Protein AF-A0AAV8PDX5-F1 (afdb_monomer)

Organism: Ensete ventricosum (NCBI:txid4639)

Radius of gyration: 18.14 Å; Cα contacts (8 Å, |Δi|>4): 311; chains: 1; bounding box: 42×40×48 Å

Mean predicted aligned error: 6.79 Å

Nearest PDB structures (foldseek):
  3vlb-assembly2_C  TM=7.879E-01  e=2.519E-06  Daucus carota
  3vla-assembly1_A  TM=7.714E-01  e=3.780E-06  Daucus carota
  3zkg-assembly1_A  TM=6.922E-01  e=9.867E-04  Homo sapiens
  4bel-assembly1_A  TM=6.922E-01  e=6.306E-03  Homo sapiens
  3kyr-assembly2_B  TM=6.297E-01  e=7.081E-03  Homo sapiens

Sequence (180 aa):
MARGPVSLVSQLGEERFSYCFASDDTTTPLLFGSSASPSPQAASTPFVNTPSPLYYLSLQGISVGATLLPTPNTTFALQPNGTGGSVIDSGSTFTLLTDPAYAMLKQAFVSQMNLPVATVSGYGPCFSLPLDPGGVAVPSLAFHFDSADMDFPAENYFLVDPSVHCTWYIFIALGLAIFD

Solvent-accessible surface area (backbone atoms only — not comparable to full-atom values): 10824 Å² total; per-residue (Å²): 122,53,58,52,82,84,19,64,47,46,69,71,73,33,92,26,38,20,43,50,63,56,98,59,93,61,90,58,66,78,34,51,37,83,75,8,56,63,58,94,84,57,78,60,64,72,68,56,92,62,96,59,44,64,56,30,39,52,48,67,49,46,27,49,53,95,41,68,57,98,64,64,80,64,72,34,39,64,41,96,88,73,47,74,37,36,69,71,59,91,88,45,78,54,65,83,63,59,71,71,60,44,50,49,52,51,50,49,48,60,71,65,53,80,50,56,72,72,49,75,56,97,66,33,60,16,35,45,67,61,99,71,56,92,76,70,67,76,69,47,42,34,42,32,37,85,66,30,74,46,75,53,62,63,75,41,30,41,47,90,47,91,88,43,92,45,35,31,34,67,48,39,44,73,64,61,65,50,64,70

Secondary structure (DSSP, 8-state):
--SSTTSHHHHTT-S-EEE---SSS-----EEGGGGPPPTT----PBP--SSSS-EE-EEEEEETTEE----TTTTPBPTTS-B-EE--TT-SS----HHHHHHHHHHHHHHS-S-EEEEETTEEEEPPPS-GGG-PPPPEEEEESS-EEEE-HHHHB---SSSSSB--B-------EE-

InterPro domains:
  IPR021109 Aspartic peptidase domain superfamily [G3DSA:2.40.70.10] (26-170)
  IPR021109 Aspartic peptidase domain superfamily [SSF50630] (1-163)
  IPR032799 Xylanase inhibitor, C-terminal [PF14541] (55-166)
  IPR033121 Peptidase family A1 domain [PS51767] (1-180)
  IPR051708 Plant Aspartic Proteinase A1 [PTHR47967] (1-167)

Foldseek 3Di:
DFDDCPDPCNVVVFPWWWWFDDPDPDDTDIGTHPRLADDPPDFDFDFDDDPDSFGFFAFQFKDWANDTQPDPSCQQDQDPVRDHTATDDPPDQFGDGDPVRVVSVQVSQVVPQPFDFPDADPQHTWGQADPDNVPRDGTWMWTDTPGDIDTDDCVQQFDDDPPDNIDTGRTHGPSDTDRD

Structure (mmCIF, N/CA/C/O backbone):
data_AF-A0AAV8PDX5-F1
#
_entry.id   AF-A0AAV8PDX5-F1
#
loop_
_atom_site.group_PDB
_atom_site.id
_atom_site.type_symbol
_atom_site.label_atom_id
_atom_site.label_alt_id
_atom_site.label_comp_id
_atom_site.label_asym_id
_atom_site.label_entity_id
_atom_site.label_seq_id
_atom_site.pdbx_PDB_ins_code
_atom_site.Cartn_x
_atom_site.Cartn_y
_atom_site.Cartn_z
_atom_site.occupancy
_atom_site.B_iso_or_equiv
_atom_site.auth_seq_id
_atom_site.auth_comp_id
_atom_site.auth_asym_id
_atom_site.auth_atom_id
_atom_site.pdbx_PDB_model_num
ATOM 1 N N . MET A 1 1 ? -2.259 4.088 16.601 1.00 84.50 1 MET A N 1
ATOM 2 C CA . MET A 1 1 ? -3.650 3.949 16.124 1.00 84.50 1 MET A CA 1
ATOM 3 C C . MET A 1 1 ? -4.125 2.500 16.020 1.00 84.50 1 MET A C 1
ATOM 5 O O . MET A 1 1 ? -5.264 2.321 15.647 1.00 84.50 1 MET A O 1
ATOM 9 N N . ALA A 1 2 ? -3.323 1.482 16.373 1.00 85.69 2 ALA A N 1
ATOM 10 C CA . ALA A 1 2 ? -3.747 0.072 16.376 1.00 85.69 2 ALA A CA 1
ATOM 11 C C . ALA A 1 2 ? -5.006 -0.193 17.229 1.00 85.69 2 ALA A C 1
ATOM 13 O O . ALA A 1 2 ? -5.355 0.610 18.092 1.00 85.69 2 ALA A O 1
ATOM 14 N N . ARG A 1 3 ? -5.655 -1.342 17.039 1.00 88.81 3 ARG A N 1
ATOM 15 C CA . ARG A 1 3 ? -6.829 -1.761 17.815 1.00 88.81 3 ARG A CA 1
ATOM 16 C C . ARG A 1 3 ? -6.423 -2.201 19.221 1.00 88.81 3 ARG A C 1
ATOM 18 O O . ARG A 1 3 ? -5.413 -2.874 19.406 1.00 88.81 3 ARG A O 1
ATOM 25 N N . GLY A 1 4 ? -7.224 -1.845 20.221 1.00 91.00 4 GLY A N 1
ATOM 26 C CA . GLY A 1 4 ? -7.018 -2.281 21.602 1.00 91.00 4 GLY A CA 1
ATOM 27 C C . GLY A 1 4 ? -7.475 -1.250 22.634 1.00 91.00 4 GLY A C 1
ATOM 28 O O . GLY A 1 4 ? -7.650 -0.081 22.295 1.00 91.00 4 GLY A O 1
ATOM 29 N N . PRO A 1 5 ? -7.641 -1.654 23.905 1.00 92.50 5 PRO A N 1
ATOM 30 C CA . PRO A 1 5 ? -8.232 -0.806 24.946 1.00 92.50 5 PRO A CA 1
ATOM 31 C C . PRO A 1 5 ? -7.390 0.432 25.283 1.00 92.50 5 PRO A C 1
ATOM 33 O O . PRO A 1 5 ? -7.922 1.434 25.741 1.00 92.50 5 PRO A O 1
ATOM 36 N N . VAL A 1 6 ? -6.079 0.377 25.036 1.00 93.38 6 VAL A N 1
ATOM 37 C CA . VAL A 1 6 ? -5.144 1.489 25.270 1.00 93.38 6 VAL A CA 1
ATOM 38 C C . VAL A 1 6 ? -4.830 2.282 23.999 1.00 93.38 6 VAL A C 1
ATOM 40 O O . VAL A 1 6 ? -3.953 3.142 24.015 1.00 93.38 6 VAL A O 1
ATOM 43 N N . SER A 1 7 ? -5.501 2.013 22.876 1.00 92.75 7 SER A N 1
ATOM 44 C CA . SER A 1 7 ? -5.314 2.824 21.674 1.00 92.75 7 SER A CA 1
ATOM 45 C C . SER A 1 7 ? -5.917 4.217 21.852 1.00 92.75 7 SER A C 1
ATOM 47 O O . SER A 1 7 ? -6.861 4.397 22.617 1.00 92.75 7 SER A O 1
ATOM 49 N N . LEU A 1 8 ? -5.387 5.210 21.133 1.00 93.12 8 LEU A N 1
ATOM 50 C CA . LEU A 1 8 ? -5.923 6.573 21.177 1.00 93.12 8 LEU A CA 1
ATOM 51 C C . LEU A 1 8 ? -7.397 6.623 20.744 1.00 93.12 8 LEU A C 1
ATOM 53 O O . LEU A 1 8 ? -8.186 7.304 21.382 1.00 93.12 8 LEU A O 1
ATOM 57 N N . VAL A 1 9 ? -7.768 5.853 19.716 1.00 92.62 9 VAL A N 1
ATOM 58 C CA . VAL A 1 9 ? -9.152 5.734 19.223 1.00 92.62 9 VAL A CA 1
ATOM 59 C C . VAL A 1 9 ? -10.081 5.266 20.352 1.00 92.62 9 VAL A C 1
ATOM 61 O O . VAL A 1 9 ? -11.043 5.954 20.680 1.00 92.62 9 VAL A O 1
ATOM 64 N N . SER A 1 10 ? -9.713 4.182 21.048 1.00 93.62 10 SER A N 1
ATOM 65 C CA . SER A 1 10 ? -10.484 3.651 22.182 1.00 93.62 10 SER A CA 1
ATOM 66 C C . SER A 1 10 ? -10.518 4.597 23.383 1.00 93.62 10 SER A C 1
ATOM 68 O O . SER A 1 10 ? -11.548 4.726 24.036 1.00 93.62 10 SER A O 1
ATOM 70 N N . GLN A 1 11 ? -9.401 5.265 23.692 1.00 95.50 11 GLN A N 1
ATOM 71 C CA . GLN A 1 11 ? -9.318 6.209 24.813 1.00 95.50 11 GLN A CA 1
ATOM 72 C C . GLN A 1 11 ? -10.194 7.449 24.603 1.00 95.50 11 GLN A C 1
ATOM 74 O O . GLN A 1 11 ? -10.681 8.019 25.575 1.00 95.50 11 GLN A O 1
ATOM 79 N N . LEU A 1 12 ? -10.403 7.852 23.348 1.00 95.19 12 LEU A N 1
ATOM 80 C CA . LEU A 1 12 ? -11.318 8.932 22.985 1.00 95.19 12 LEU A CA 1
ATOM 81 C C . LEU A 1 12 ? -12.788 8.483 22.953 1.00 95.19 12 LEU A C 1
ATOM 83 O O . LEU A 1 12 ? -13.668 9.328 22.836 1.00 95.19 12 LEU A O 1
ATOM 87 N N . GLY A 1 13 ? -13.062 7.181 23.090 1.00 95.19 13 GLY A N 1
ATOM 88 C CA . GLY A 1 13 ? -14.411 6.626 22.962 1.00 95.19 13 GLY A CA 1
ATOM 89 C C . GLY A 1 13 ? -14.941 6.662 21.529 1.00 95.19 13 GLY A C 1
ATOM 90 O O . GLY A 1 13 ? -16.150 6.610 21.330 1.00 95.19 13 GLY A O 1
ATOM 91 N N . GLU A 1 14 ? -14.044 6.770 20.550 1.00 94.44 14 GLU A N 1
ATOM 92 C CA . GLU A 1 14 ? -14.384 6.816 19.134 1.00 94.44 14 GLU A CA 1
ATOM 93 C C . GLU A 1 14 ? -14.200 5.437 18.507 1.00 94.44 14 GLU A C 1
ATOM 95 O O . GLU A 1 14 ? -13.383 4.631 18.952 1.00 94.44 14 GLU A O 1
ATOM 100 N N . GLU A 1 15 ? -14.947 5.168 17.443 1.00 89.31 15 GLU A N 1
ATOM 101 C CA . GLU A 1 15 ? -14.866 3.894 16.713 1.00 89.31 15 GLU A CA 1
ATOM 102 C C . GLU A 1 15 ? -14.096 4.027 15.399 1.00 89.31 15 GLU A C 1
ATOM 104 O O . GLU A 1 15 ? -13.774 3.026 14.766 1.00 89.31 15 GLU A O 1
ATOM 109 N N . ARG A 1 16 ? -13.774 5.264 15.013 1.00 90.75 16 ARG A N 1
ATOM 110 C CA . ARG A 1 16 ? -13.201 5.586 13.714 1.00 90.75 16 ARG A CA 1
ATOM 111 C C . ARG A 1 16 ? -12.206 6.727 13.732 1.00 90.75 16 ARG A C 1
ATOM 113 O O . ARG A 1 16 ? -12.255 7.616 14.587 1.00 90.75 16 ARG A O 1
ATOM 120 N N . PHE A 1 17 ? -11.330 6.708 12.737 1.00 92.94 17 PHE A N 1
ATOM 121 C CA . PHE A 1 17 ? -10.359 7.752 12.471 1.00 92.94 17 PHE A CA 1
ATOM 122 C C . PHE A 1 17 ? -9.999 7.789 10.986 1.00 92.94 17 PHE A C 1
ATOM 124 O O . PHE A 1 17 ? -10.120 6.791 10.281 1.00 92.94 17 PHE A O 1
ATOM 131 N N . SER A 1 18 ? -9.507 8.935 10.524 1.00 91.62 18 SER A N 1
ATOM 132 C CA . SER A 1 18 ? -8.989 9.085 9.166 1.00 91.62 18 SER A CA 1
ATOM 133 C C . SER A 1 18 ? -7.754 9.970 9.157 1.00 91.62 18 SER A C 1
ATOM 135 O O . SER A 1 18 ? -7.663 10.938 9.915 1.00 91.62 18 SER A O 1
ATOM 137 N N . TYR A 1 19 ? -6.818 9.673 8.267 1.00 89.31 19 TYR A N 1
ATOM 138 C CA . TYR A 1 19 ? -5.604 10.457 8.057 1.00 89.31 19 TYR A CA 1
ATOM 139 C C . TYR A 1 19 ? -5.337 10.603 6.562 1.00 89.31 19 TYR A C 1
ATOM 141 O O . TYR A 1 19 ? -5.860 9.837 5.762 1.00 89.31 19 TYR A O 1
ATOM 149 N N . CYS A 1 20 ? -4.540 11.598 6.186 1.00 86.88 20 CYS A N 1
ATOM 150 C CA . CYS A 1 20 ? -4.065 11.796 4.820 1.00 86.88 20 CYS A CA 1
ATOM 151 C C . CYS A 1 20 ? -2.615 12.256 4.917 1.00 86.88 20 CYS A C 1
ATOM 153 O O . CYS A 1 20 ? -2.376 13.346 5.422 1.00 86.88 20 CYS A O 1
ATOM 155 N N . PHE A 1 21 ? -1.642 11.437 4.529 1.00 83.50 21 PHE A N 1
ATOM 156 C CA . PHE A 1 21 ? -0.241 11.855 4.596 1.00 83.50 21 PHE A CA 1
ATOM 157 C C . PHE A 1 21 ? 0.112 12.764 3.421 1.00 83.50 21 PHE A C 1
ATOM 159 O O . PHE A 1 21 ? -0.249 12.474 2.282 1.00 83.50 21 PHE A O 1
ATOM 166 N N . ALA A 1 22 ? 0.829 13.849 3.709 1.00 84.50 22 ALA A N 1
ATOM 167 C CA . ALA A 1 22 ? 1.471 14.657 2.685 1.00 84.50 22 ALA A CA 1
ATOM 168 C C . ALA A 1 22 ? 2.845 14.067 2.338 1.00 84.50 22 ALA A C 1
ATOM 170 O O . ALA A 1 22 ? 3.502 13.452 3.178 1.00 84.50 22 ALA A O 1
ATOM 171 N N . SER A 1 23 ? 3.271 14.254 1.091 1.00 77.12 23 SER A N 1
ATOM 172 C CA . SER A 1 23 ? 4.605 13.870 0.612 1.00 77.12 23 SER A CA 1
ATOM 173 C C . SER A 1 23 ? 5.689 14.904 0.948 1.00 77.12 23 SER A C 1
ATOM 175 O O . SER A 1 23 ? 6.855 14.694 0.627 1.00 77.12 23 SER A O 1
ATOM 177 N N . ASP A 1 24 ? 5.303 16.033 1.538 1.00 82.00 24 ASP A N 1
ATOM 178 C CA . ASP A 1 24 ? 6.158 17.144 1.945 1.00 82.00 24 ASP A CA 1
ATOM 179 C C . ASP A 1 24 ? 5.911 17.501 3.424 1.00 82.00 24 ASP A C 1
ATOM 181 O O . ASP A 1 24 ? 5.186 16.806 4.137 1.00 82.00 24 ASP A O 1
ATOM 185 N N . ASP A 1 25 ? 6.500 18.602 3.895 1.00 86.50 25 ASP A N 1
ATOM 186 C CA . ASP A 1 25 ? 6.356 19.070 5.281 1.00 86.50 25 ASP A CA 1
ATOM 187 C C . ASP A 1 25 ? 4.971 19.689 5.581 1.00 86.50 25 ASP A C 1
ATOM 189 O O . ASP A 1 25 ? 4.788 20.372 6.595 1.00 86.50 25 ASP A O 1
ATOM 193 N N . THR A 1 26 ? 3.974 19.489 4.710 1.00 91.25 26 THR A N 1
ATOM 194 C CA . THR A 1 26 ? 2.616 19.984 4.933 1.00 91.25 26 THR A CA 1
ATOM 195 C C . THR A 1 26 ? 1.951 19.227 6.077 1.00 91.25 26 THR A C 1
ATOM 197 O O . THR A 1 26 ? 1.751 18.013 6.040 1.00 91.25 26 THR A O 1
ATOM 200 N N . THR A 1 27 ? 1.512 19.974 7.088 1.00 92.44 27 THR A N 1
ATOM 201 C CA . THR A 1 27 ? 0.710 19.424 8.182 1.00 92.44 27 THR A CA 1
ATOM 202 C C . THR A 1 27 ? -0.684 19.042 7.694 1.00 92.44 27 THR A C 1
ATOM 204 O O . THR A 1 27 ? -1.458 19.896 7.257 1.00 92.44 27 THR A O 1
ATOM 207 N N . THR A 1 28 ? -1.046 17.774 7.866 1.00 90.88 28 THR A N 1
ATOM 208 C CA . THR A 1 28 ? -2.386 17.251 7.590 1.00 90.88 28 THR A CA 1
ATOM 209 C C . THR A 1 28 ? -3.077 16.788 8.877 1.00 90.88 28 THR A C 1
ATOM 211 O O . THR A 1 28 ? -2.415 16.394 9.843 1.00 90.88 28 THR A O 1
ATOM 214 N N . PRO A 1 29 ? -4.417 16.865 8.954 1.00 91.31 29 PRO A N 1
ATOM 215 C CA . PRO A 1 29 ? -5.133 16.506 10.168 1.00 91.31 29 PRO A CA 1
ATOM 216 C C . PRO A 1 29 ? -5.274 14.987 10.330 1.00 91.31 29 PRO A C 1
ATOM 218 O O . PRO A 1 29 ? -5.513 14.254 9.370 1.00 91.31 29 PRO A O 1
ATOM 221 N N . LEU A 1 30 ? -5.227 14.542 11.586 1.00 92.25 30 LEU A N 1
ATOM 222 C CA . LEU A 1 30 ? -5.766 13.256 12.020 1.00 92.25 30 LEU A CA 1
ATOM 223 C C . LEU A 1 30 ? -7.170 13.500 12.583 1.00 92.25 30 LEU A C 1
ATOM 225 O O . LEU A 1 30 ? -7.327 14.231 13.562 1.00 92.25 30 LEU A O 1
ATOM 229 N N . LEU A 1 31 ? -8.184 12.920 11.949 1.00 94.19 31 LEU A N 1
ATOM 230 C CA . LEU A 1 31 ? -9.589 13.103 12.309 1.00 94.19 31 LEU A CA 1
ATOM 231 C C . LEU A 1 31 ? -10.109 11.869 13.042 1.00 94.19 31 LEU A C 1
ATOM 233 O O . LEU A 1 31 ? -9.630 10.761 12.815 1.00 94.19 31 LEU A O 1
ATOM 237 N N . PHE A 1 32 ? -11.109 12.068 13.897 1.00 94.25 32 PHE A N 1
ATOM 238 C CA . PHE A 1 32 ? -11.738 11.024 14.704 1.00 94.25 32 PHE A CA 1
ATOM 239 C C . PHE A 1 32 ? -13.261 11.154 14.658 1.00 94.25 32 PHE A C 1
ATOM 241 O O . PHE A 1 32 ? -13.790 12.238 14.379 1.00 94.25 32 PHE A O 1
ATOM 248 N N . GLY A 1 33 ? -13.957 10.057 14.949 1.00 92.75 33 GLY A N 1
ATOM 249 C CA . GLY A 1 33 ? -15.410 10.051 15.094 1.00 92.75 33 GLY A CA 1
ATOM 250 C C . GLY A 1 33 ? -16.134 10.490 13.827 1.00 92.75 33 GLY A C 1
ATOM 251 O O . GLY A 1 33 ? -15.708 10.204 12.710 1.00 92.75 33 GLY A O 1
ATOM 252 N N . SER A 1 34 ? -17.224 11.242 13.969 1.00 92.00 34 SER A N 1
ATOM 253 C CA . SER A 1 34 ? -18.014 11.720 12.823 1.00 92.00 34 SER A CA 1
ATOM 254 C C . SER A 1 34 ? -17.205 12.530 11.802 1.00 92.00 34 SER A C 1
ATOM 256 O O . SER A 1 34 ? -17.544 12.528 10.619 1.00 92.00 34 SER A O 1
ATOM 258 N N . SER A 1 35 ? -16.133 13.200 12.236 1.00 92.31 35 SER A N 1
ATOM 259 C CA . SER A 1 35 ? -15.256 13.989 11.362 1.00 92.31 35 SER A CA 1
ATOM 260 C C . SER A 1 35 ? -14.375 13.125 10.458 1.00 92.31 35 SER A C 1
ATOM 262 O O . SER A 1 35 ? -13.879 13.628 9.458 1.00 92.31 35 SER A O 1
ATOM 264 N N . ALA A 1 36 ? -14.192 11.845 10.787 1.00 92.56 36 ALA A N 1
ATOM 265 C CA . ALA A 1 36 ? -13.434 10.885 9.985 1.00 92.56 36 ALA A CA 1
ATOM 266 C C . ALA A 1 36 ? -14.265 10.214 8.875 1.00 92.56 36 ALA A C 1
ATOM 268 O O . ALA A 1 36 ? -13.795 9.286 8.224 1.00 92.56 36 ALA A O 1
ATOM 269 N N . SER A 1 37 ? -15.504 10.666 8.654 1.00 88.56 37 SER A N 1
ATOM 270 C CA . SER A 1 37 ? -16.409 10.016 7.706 1.00 88.56 37 SER A CA 1
ATOM 271 C C . SER A 1 37 ? -15.843 10.017 6.276 1.00 88.56 37 SER A C 1
ATOM 273 O O . SER A 1 37 ? -15.399 11.068 5.802 1.00 88.56 37 SER A O 1
ATOM 275 N N . PRO A 1 38 ? -15.901 8.876 5.561 1.00 86.31 38 PRO A N 1
ATOM 276 C CA . PRO A 1 38 ? -15.440 8.791 4.184 1.00 86.31 38 PRO A CA 1
ATOM 277 C C . PRO A 1 38 ? -16.183 9.748 3.263 1.00 86.31 38 PRO A C 1
ATOM 279 O O . PRO A 1 38 ? -17.386 9.988 3.397 1.00 86.31 38 PRO A O 1
ATOM 282 N N . SER A 1 39 ? -15.457 10.227 2.257 1.00 86.81 39 SER A N 1
ATOM 283 C CA . SER A 1 39 ? -16.071 10.855 1.094 1.00 86.81 39 SER A CA 1
ATOM 284 C C . SER A 1 39 ? -17.014 9.861 0.390 1.00 86.81 39 SER A C 1
ATOM 2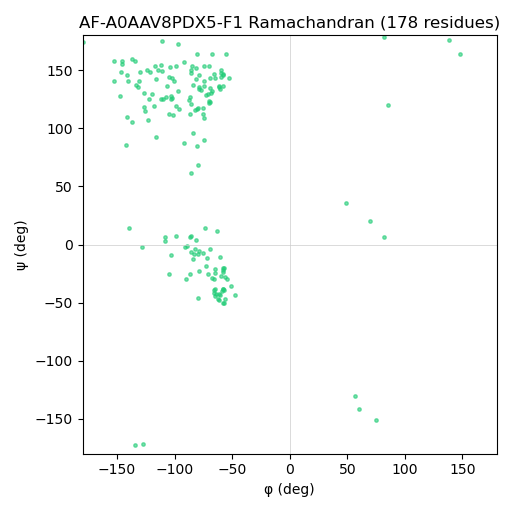86 O O . SER A 1 39 ? -16.669 8.683 0.295 1.00 86.81 39 SER A O 1
ATOM 288 N N . PRO A 1 40 ? -18.158 10.288 -0.179 1.00 87.12 40 PRO A N 1
ATOM 289 C CA . PRO A 1 40 ? -19.035 9.408 -0.959 1.00 87.12 40 PRO A CA 1
ATOM 290 C C . PRO A 1 40 ? -18.354 8.731 -2.160 1.00 87.12 40 PRO A C 1
ATOM 292 O O . PRO A 1 40 ? -18.863 7.740 -2.672 1.00 87.12 40 PRO A O 1
ATOM 295 N N . GLN A 1 41 ? -17.234 9.282 -2.633 1.00 87.44 41 GLN A N 1
ATOM 296 C CA . GLN A 1 41 ? -16.424 8.721 -3.718 1.00 87.44 41 GLN A CA 1
ATOM 297 C C . GLN A 1 41 ? -15.315 7.779 -3.223 1.00 87.44 41 GLN A C 1
ATOM 299 O O . GLN A 1 41 ? -14.568 7.247 -4.041 1.00 87.44 41 GLN A O 1
ATOM 304 N N . ALA A 1 42 ? -15.163 7.594 -1.910 1.00 87.94 42 ALA A N 1
ATOM 305 C CA . ALA A 1 42 ? -14.154 6.701 -1.364 1.00 87.94 42 ALA A CA 1
ATOM 306 C C . ALA A 1 42 ? -14.501 5.241 -1.683 1.00 87.94 42 ALA A C 1
ATOM 308 O O . ALA A 1 42 ? -15.635 4.797 -1.496 1.00 87.94 42 ALA A O 1
ATOM 309 N N . ALA A 1 43 ? -13.502 4.481 -2.128 1.00 91.06 43 ALA A N 1
ATOM 310 C CA . ALA A 1 43 ? -13.593 3.030 -2.167 1.00 91.06 43 ALA A CA 1
ATOM 311 C C . ALA A 1 43 ? -13.459 2.464 -0.744 1.00 91.06 43 ALA A C 1
ATOM 313 O O . ALA A 1 43 ? -12.860 3.083 0.138 1.00 91.06 43 ALA A O 1
ATOM 314 N N . SER A 1 44 ? -14.030 1.288 -0.496 1.00 91.62 44 SER A N 1
ATOM 315 C CA . SER A 1 44 ? -13.974 0.646 0.819 1.00 91.62 44 SER A CA 1
ATOM 316 C C . SER A 1 44 ? -13.778 -0.855 0.681 1.00 91.62 44 SER A C 1
ATOM 318 O O . SER A 1 44 ? -14.366 -1.501 -0.185 1.00 91.62 44 SER A O 1
ATOM 320 N N . THR A 1 45 ? -12.960 -1.404 1.572 1.00 94.06 45 THR A N 1
ATOM 321 C CA . THR A 1 45 ? -12.735 -2.842 1.720 1.00 94.06 45 THR A CA 1
ATOM 322 C C . THR A 1 45 ? -12.868 -3.208 3.195 1.00 94.06 45 THR A C 1
ATOM 324 O O . THR A 1 45 ? -12.420 -2.441 4.051 1.00 94.06 45 THR A O 1
ATOM 327 N N . PRO A 1 46 ? -13.474 -4.356 3.533 1.00 94.06 46 PRO A N 1
ATOM 328 C CA . PRO A 1 46 ? -13.565 -4.785 4.917 1.00 94.06 46 PRO A CA 1
ATOM 329 C C . PRO A 1 46 ? -12.180 -5.105 5.488 1.00 94.06 46 PRO A C 1
ATOM 331 O O . PRO A 1 46 ? -11.302 -5.641 4.802 1.00 94.06 46 PRO A O 1
ATOM 334 N N . PHE A 1 47 ? -12.009 -4.834 6.780 1.00 92.75 47 PHE A N 1
ATOM 335 C CA . PHE A 1 47 ? -10.894 -5.389 7.537 1.00 92.75 47 PHE A CA 1
ATOM 336 C C . PHE A 1 47 ? -11.080 -6.896 7.724 1.00 92.75 47 PHE A C 1
ATOM 338 O O . PHE A 1 47 ? -12.188 -7.379 7.969 1.00 92.75 47 PHE A O 1
ATOM 345 N N . VAL A 1 48 ? -9.980 -7.642 7.678 1.00 93.06 48 VAL A N 1
ATOM 346 C CA . VAL A 1 48 ? -9.986 -9.070 8.005 1.00 93.06 48 VAL A CA 1
ATOM 347 C C . VAL A 1 48 ? -10.278 -9.236 9.496 1.00 93.06 48 VAL A C 1
ATOM 349 O O . VAL A 1 48 ? -9.658 -8.589 10.340 1.00 93.06 48 VAL A O 1
ATOM 352 N N . ASN A 1 49 ? -11.213 -10.125 9.833 1.00 91.38 49 ASN A N 1
ATOM 353 C CA . ASN A 1 49 ? -11.538 -10.424 11.223 1.00 91.38 49 ASN A CA 1
ATOM 354 C C . ASN A 1 49 ? -10.435 -11.287 11.859 1.00 91.38 49 ASN A C 1
ATOM 356 O O . ASN A 1 49 ? -10.290 -12.465 11.535 1.00 91.38 49 ASN A O 1
ATOM 360 N N . THR A 1 50 ? -9.654 -10.698 12.761 1.00 90.75 50 THR A N 1
ATOM 361 C CA . THR A 1 50 ? -8.527 -11.344 13.443 1.00 90.75 50 THR A CA 1
ATOM 362 C C . THR A 1 50 ? -8.390 -10.800 14.868 1.00 90.75 50 THR A C 1
ATOM 364 O O . THR A 1 50 ? -8.688 -9.626 15.093 1.00 90.75 50 THR A O 1
ATOM 367 N N . PRO A 1 51 ? -7.918 -11.601 15.847 1.00 90.44 51 PRO A N 1
ATOM 368 C CA . PRO A 1 51 ? -7.615 -11.106 17.192 1.00 90.44 51 PRO A CA 1
ATOM 369 C C . PRO A 1 51 ? -6.390 -10.173 17.240 1.00 90.44 51 PRO A C 1
ATOM 371 O O . PRO A 1 51 ? -6.052 -9.662 18.307 1.00 90.44 51 PRO A O 1
ATOM 374 N N . SER A 1 52 ? -5.689 -9.971 16.118 1.00 90.38 52 SER A N 1
ATOM 375 C CA . SER A 1 52 ? -4.546 -9.060 16.044 1.00 90.38 52 SER A CA 1
ATOM 376 C C . SER A 1 52 ? -4.961 -7.597 16.268 1.00 90.38 52 SER A C 1
ATOM 378 O O . SER A 1 52 ? -6.002 -7.173 15.766 1.00 90.38 52 SER A O 1
ATOM 380 N N . PRO A 1 53 ? -4.130 -6.782 16.946 1.00 90.06 53 PRO A N 1
ATOM 381 C CA . PRO A 1 53 ? -4.360 -5.343 17.042 1.00 90.06 53 PRO A CA 1
ATOM 382 C C . PRO A 1 53 ? -4.096 -4.594 15.720 1.00 90.06 53 PRO A C 1
ATOM 384 O O . PRO A 1 53 ? -4.420 -3.412 15.612 1.00 90.06 53 PRO A O 1
ATOM 387 N N . LEU A 1 54 ? -3.476 -5.238 14.727 1.00 89.94 54 LEU A N 1
ATOM 388 C CA . LEU A 1 54 ? -3.154 -4.623 13.438 1.00 89.94 54 LEU A CA 1
ATOM 389 C C . LEU A 1 54 ? -4.365 -4.613 12.498 1.00 89.94 54 LEU A C 1
ATOM 391 O O . LEU A 1 54 ? -5.221 -5.497 12.545 1.00 89.94 54 LEU A O 1
ATOM 395 N N . TYR A 1 55 ? -4.406 -3.629 11.603 1.00 91.31 55 TYR A N 1
ATOM 396 C CA . TYR A 1 55 ? -5.434 -3.527 10.572 1.00 91.31 55 TYR A CA 1
ATOM 397 C C . TYR A 1 55 ? -5.053 -4.390 9.372 1.00 91.31 55 TYR A C 1
ATOM 399 O O . TYR A 1 55 ? -4.271 -3.969 8.519 1.00 91.31 55 TYR A O 1
ATOM 407 N N . TYR A 1 56 ? -5.591 -5.608 9.330 1.00 93.25 56 TYR A N 1
ATOM 408 C CA . TYR A 1 56 ? -5.413 -6.515 8.202 1.00 93.25 56 TYR A CA 1
ATOM 409 C C . TYR A 1 56 ? -6.422 -6.227 7.093 1.00 93.25 56 TYR A C 1
ATOM 411 O O . TYR A 1 56 ? -7.613 -6.062 7.360 1.00 93.25 56 TYR A O 1
ATOM 419 N N . LEU A 1 57 ? -5.948 -6.247 5.851 1.00 93.81 57 LEU A N 1
ATOM 420 C CA . LEU A 1 57 ? -6.751 -6.165 4.638 1.00 93.81 57 LEU A CA 1
ATOM 421 C C . LEU A 1 57 ? -6.602 -7.441 3.809 1.00 93.81 57 LEU A C 1
ATOM 423 O O . LEU A 1 57 ? -5.584 -8.133 3.868 1.00 93.81 57 LEU A O 1
ATOM 427 N N . SER A 1 58 ? -7.631 -7.737 3.019 1.00 94.12 58 SER A N 1
ATOM 428 C CA . SER A 1 58 ? -7.644 -8.879 2.109 1.00 94.12 58 SER A CA 1
ATOM 429 C C . SER A 1 58 ? -7.130 -8.449 0.735 1.00 94.12 58 SER A C 1
ATOM 431 O O . SER A 1 58 ? -7.910 -8.010 -0.108 1.00 94.12 58 SER A O 1
ATOM 433 N N . LEU A 1 59 ? -5.808 -8.505 0.539 1.00 94.75 59 LEU A N 1
ATOM 434 C CA . LEU A 1 59 ? -5.170 -8.245 -0.755 1.00 94.75 59 LEU A CA 1
ATOM 435 C C . LEU A 1 59 ? -5.292 -9.496 -1.636 1.00 94.75 59 LEU A C 1
ATOM 437 O O . LEU A 1 59 ? -4.765 -10.553 -1.303 1.00 94.75 59 LEU A O 1
ATOM 441 N N . GLN A 1 60 ? -5.990 -9.370 -2.757 1.00 95.12 60 GLN A N 1
ATOM 442 C CA . GLN A 1 60 ? -6.253 -10.444 -3.716 1.00 95.12 60 GLN A CA 1
ATOM 443 C C . GLN A 1 60 ? -5.178 -10.531 -4.798 1.00 95.12 60 GLN A C 1
ATOM 445 O O . GLN A 1 60 ? -4.902 -11.610 -5.321 1.00 95.12 60 GLN A O 1
ATOM 450 N N . GLY A 1 61 ? -4.549 -9.406 -5.135 1.00 95.62 61 GLY A N 1
ATOM 451 C CA . GLY A 1 61 ? -3.526 -9.368 -6.167 1.00 95.62 61 GLY A CA 1
ATOM 452 C C . GLY A 1 61 ? -2.941 -7.984 -6.384 1.00 95.62 61 GLY A C 1
ATOM 453 O O . GLY A 1 61 ? -3.386 -6.994 -5.808 1.00 95.62 61 GLY A O 1
ATOM 454 N N . ILE A 1 62 ? -1.926 -7.933 -7.239 1.00 96.12 62 ILE A N 1
ATOM 455 C CA . ILE A 1 62 ? -1.238 -6.705 -7.636 1.00 96.12 62 ILE A CA 1
ATOM 456 C C 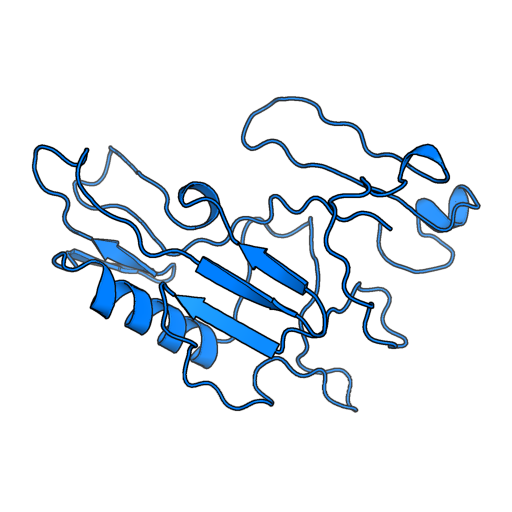. ILE A 1 62 ? -1.145 -6.709 -9.159 1.00 96.12 62 ILE A C 1
ATOM 458 O O . ILE A 1 62 ? -0.789 -7.740 -9.734 1.00 96.12 62 ILE A O 1
ATOM 462 N N . SER A 1 63 ? -1.433 -5.580 -9.800 1.00 97.44 63 SER A N 1
ATOM 463 C CA . SER A 1 63 ? -1.268 -5.403 -11.245 1.00 97.44 63 SER A CA 1
ATOM 464 C C . SER A 1 63 ? -0.233 -4.336 -11.570 1.00 97.44 63 SER A C 1
ATOM 466 O O . SER A 1 63 ? -0.154 -3.308 -10.900 1.00 97.44 63 SER A O 1
ATOM 468 N N . VAL A 1 64 ? 0.535 -4.585 -12.631 1.00 96.00 64 VAL A N 1
ATOM 469 C CA . VAL A 1 64 ? 1.424 -3.609 -13.274 1.00 96.00 64 VAL A CA 1
ATOM 470 C C . VAL A 1 64 ? 0.940 -3.407 -14.707 1.00 96.00 64 VAL A C 1
ATOM 472 O O . VAL A 1 64 ? 0.885 -4.368 -15.485 1.00 96.00 64 VAL A O 1
ATOM 475 N N . GLY A 1 65 ? 0.556 -2.182 -15.058 1.00 95.25 65 GLY A N 1
ATOM 476 C CA . GLY A 1 65 ? -0.188 -1.909 -16.283 1.00 95.25 65 GLY A CA 1
ATOM 477 C C . GLY A 1 65 ? -1.477 -2.736 -16.322 1.00 95.25 65 GLY A C 1
ATOM 478 O O . GLY A 1 65 ? -2.214 -2.814 -15.344 1.00 95.25 65 GLY A O 1
ATOM 479 N N . ALA A 1 66 ? -1.717 -3.419 -17.441 1.00 94.31 66 ALA A N 1
ATOM 480 C CA . ALA A 1 66 ? -2.839 -4.352 -17.593 1.00 94.31 66 ALA A CA 1
ATOM 481 C C . ALA A 1 66 ? -2.529 -5.790 -17.115 1.00 94.31 66 ALA A C 1
ATOM 483 O O . ALA A 1 66 ? -3.319 -6.701 -17.357 1.00 94.31 66 ALA A O 1
ATOM 484 N N . THR A 1 67 ? -1.363 -6.027 -16.501 1.00 96.62 67 THR A N 1
ATOM 485 C CA . THR A 1 67 ? -0.886 -7.376 -16.160 1.00 96.62 67 THR A CA 1
ATOM 486 C C . THR A 1 67 ? -1.025 -7.643 -14.667 1.00 96.62 67 THR A C 1
ATOM 488 O O . THR A 1 67 ? -0.272 -7.082 -13.870 1.00 96.62 67 THR A O 1
ATOM 491 N N . LEU A 1 68 ? -1.921 -8.562 -14.303 1.00 97.38 68 LEU A N 1
ATOM 492 C CA . LEU A 1 68 ? -1.984 -9.134 -12.957 1.00 97.38 68 LEU A CA 1
ATOM 493 C C . LEU A 1 68 ? -0.749 -10.011 -12.713 1.00 97.38 68 LEU A C 1
ATOM 495 O O . LEU A 1 68 ? -0.417 -10.866 -13.540 1.00 97.38 68 LEU A O 1
ATOM 499 N N . LEU A 1 69 ? -0.066 -9.817 -11.583 1.00 96.62 69 LEU A N 1
ATOM 500 C CA . LEU A 1 69 ? 1.107 -10.619 -11.244 1.00 96.62 69 LEU A CA 1
ATOM 501 C C . LEU A 1 69 ? 0.731 -12.107 -11.106 1.00 96.62 69 LEU A C 1
ATOM 503 O O . LEU A 1 69 ? -0.262 -12.430 -10.451 1.00 96.62 69 LEU A O 1
ATOM 507 N N . PRO A 1 70 ? 1.534 -13.036 -11.661 1.00 95.50 70 PRO A N 1
ATOM 508 C CA . PRO A 1 70 ? 1.257 -14.468 -11.600 1.00 95.50 70 PRO A CA 1
ATOM 509 C C . PRO A 1 70 ? 1.661 -15.051 -10.237 1.00 95.50 70 PRO A C 1
ATOM 511 O O . PRO A 1 70 ? 2.614 -15.822 -10.120 1.00 95.50 70 PRO A O 1
ATOM 514 N N . THR A 1 71 ? 0.947 -14.665 -9.184 1.00 92.94 71 THR A N 1
ATOM 515 C CA . THR A 1 71 ? 1.148 -15.165 -7.820 1.00 92.94 71 THR A CA 1
ATOM 516 C C . THR A 1 71 ? 0.049 -16.152 -7.427 1.00 92.94 71 THR A C 1
ATOM 518 O O . THR A 1 71 ? -1.105 -15.948 -7.802 1.00 92.94 71 THR A O 1
ATOM 521 N N . PRO A 1 72 ? 0.353 -17.203 -6.644 1.00 92.69 72 PRO A N 1
ATOM 522 C CA . PRO A 1 72 ? -0.679 -18.030 -6.028 1.00 92.69 72 PRO A CA 1
ATOM 523 C C . PRO A 1 72 ? -1.690 -17.194 -5.231 1.00 92.69 72 PRO A C 1
ATOM 525 O O . PRO A 1 72 ? -1.304 -16.277 -4.511 1.00 92.69 72 PRO A O 1
ATOM 528 N N . ASN A 1 73 ? -2.971 -17.571 -5.256 1.00 85.75 73 ASN A N 1
ATOM 529 C CA . ASN A 1 73 ? -4.024 -16.869 -4.499 1.00 85.75 73 ASN A CA 1
ATOM 530 C C . ASN A 1 73 ? -3.750 -16.820 -2.982 1.00 85.75 73 ASN A C 1
ATOM 532 O O . ASN A 1 73 ? -4.304 -16.000 -2.262 1.00 85.75 73 ASN A O 1
ATOM 536 N N . THR A 1 74 ? -2.891 -17.706 -2.473 1.00 89.94 74 THR A N 1
ATOM 537 C CA . THR A 1 74 ? -2.505 -17.760 -1.060 1.00 89.94 74 THR A CA 1
ATOM 538 C C . THR A 1 74 ? -1.348 -16.829 -0.700 1.00 89.94 74 THR A C 1
ATOM 540 O O . THR A 1 74 ? -1.020 -16.733 0.479 1.00 89.94 74 THR A O 1
ATOM 543 N N . THR A 1 75 ? -0.704 -16.169 -1.670 1.00 91.12 75 THR A N 1
ATOM 544 C CA . THR A 1 75 ? 0.512 -15.364 -1.452 1.00 91.12 75 THR A CA 1
ATOM 545 C C . THR A 1 75 ? 0.308 -14.243 -0.436 1.00 91.12 75 THR A C 1
ATOM 547 O O . THR A 1 75 ? 1.194 -14.004 0.379 1.00 91.12 75 THR A O 1
ATOM 550 N N . PHE A 1 76 ? -0.859 -13.598 -0.445 1.00 92.00 76 PHE A N 1
ATOM 551 C CA . PHE A 1 76 ? -1.180 -12.479 0.449 1.00 92.00 76 PHE A CA 1
ATOM 552 C C . PHE A 1 76 ? -2.200 -12.845 1.535 1.00 92.00 76 PHE A C 1
ATOM 554 O O . PHE A 1 76 ? -2.600 -11.993 2.327 1.00 92.00 76 PHE A O 1
ATOM 561 N N . ALA A 1 77 ? -2.628 -14.109 1.587 1.00 92.06 77 ALA A N 1
ATOM 562 C CA . ALA A 1 77 ? -3.672 -14.558 2.495 1.00 92.06 77 ALA A CA 1
ATOM 563 C C . ALA A 1 77 ? -3.160 -14.651 3.939 1.00 92.06 77 ALA A C 1
ATOM 565 O O . ALA A 1 77 ? -2.082 -15.198 4.200 1.00 92.06 77 ALA A O 1
ATOM 566 N N . LEU A 1 78 ? -3.968 -14.165 4.885 1.00 91.00 78 LEU A N 1
ATOM 567 C CA . LEU A 1 78 ? -3.744 -14.401 6.308 1.00 91.00 78 LEU A CA 1
ATOM 568 C C . LEU A 1 78 ? -4.034 -15.870 6.625 1.00 91.00 78 LEU A C 1
ATOM 570 O O . LEU A 1 78 ? -5.127 -16.374 6.371 1.00 91.00 78 LEU A O 1
ATOM 574 N N . GLN A 1 79 ? -3.048 -16.557 7.187 1.00 90.25 79 GLN A N 1
ATOM 575 C CA . GLN A 1 79 ? -3.149 -17.967 7.531 1.00 90.25 79 GLN A CA 1
ATOM 576 C C . GLN A 1 79 ? -3.796 -18.158 8.914 1.00 90.25 79 GLN A C 1
ATOM 578 O O . GLN A 1 79 ? -3.650 -17.299 9.788 1.00 90.25 79 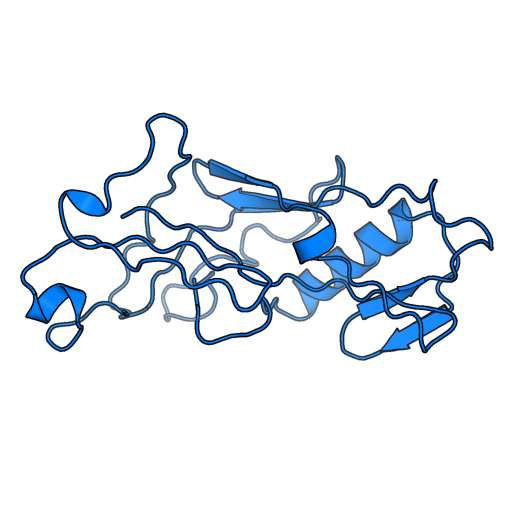GLN A O 1
ATOM 583 N N . PRO A 1 80 ? -4.444 -19.311 9.182 1.00 88.81 80 PRO A N 1
ATOM 584 C CA . PRO A 1 80 ? -5.088 -19.581 10.475 1.00 88.81 80 PRO A CA 1
ATOM 585 C C . PRO A 1 80 ? -4.150 -19.515 11.690 1.00 88.81 80 PRO A C 1
ATOM 587 O O . PRO A 1 80 ? -4.597 -19.280 12.807 1.00 88.81 80 PRO A O 1
ATOM 590 N N . ASN A 1 81 ? -2.846 -19.716 11.483 1.00 87.69 81 ASN A N 1
ATOM 591 C CA . ASN A 1 81 ? -1.814 -19.596 12.517 1.00 87.69 81 ASN A CA 1
ATOM 592 C C . ASN A 1 81 ? -1.365 -18.139 12.778 1.00 87.69 81 ASN A C 1
ATOM 594 O O . ASN A 1 81 ? -0.419 -17.929 13.533 1.00 87.69 81 ASN A O 1
ATOM 598 N N . GLY A 1 82 ? -1.993 -17.152 12.130 1.00 84.25 82 GLY A N 1
ATOM 599 C CA . GLY A 1 82 ? -1.668 -15.730 12.254 1.00 84.25 82 GLY A CA 1
ATOM 600 C C . GLY A 1 82 ? -0.485 -15.253 11.404 1.00 84.25 82 GLY A C 1
ATOM 601 O O . GLY A 1 82 ? -0.068 -14.111 11.561 1.00 84.25 82 GLY A O 1
ATOM 602 N N . THR A 1 83 ? 0.071 -16.097 10.527 1.00 86.75 83 THR A N 1
ATOM 603 C CA . THR A 1 83 ? 1.157 -15.711 9.604 1.00 86.75 83 THR A CA 1
ATOM 604 C C . THR A 1 83 ? 0.630 -15.224 8.254 1.00 86.75 83 THR A C 1
ATOM 606 O O . THR A 1 83 ? -0.467 -15.590 7.836 1.00 86.75 83 THR A O 1
ATOM 609 N N . GLY A 1 84 ? 1.428 -14.428 7.542 1.00 88.38 84 GLY A N 1
ATOM 610 C CA . GLY A 1 84 ? 1.033 -13.861 6.251 1.00 88.38 84 GLY A CA 1
ATOM 611 C C . GLY A 1 84 ? 0.029 -12.720 6.407 1.00 88.38 84 GLY A C 1
ATOM 612 O O . GLY A 1 84 ? 0.025 -12.026 7.421 1.00 88.38 84 GLY A O 1
ATOM 613 N N . GLY A 1 85 ? -0.827 -12.535 5.403 1.00 89.88 85 GLY A N 1
ATOM 614 C CA . GLY A 1 85 ? -1.755 -11.408 5.346 1.00 89.88 85 GLY A CA 1
ATOM 615 C C . GLY A 1 85 ? -1.117 -10.123 4.817 1.00 89.88 85 GLY A C 1
ATOM 616 O O . GLY A 1 85 ? 0.069 -10.071 4.495 1.00 89.88 85 GLY A O 1
ATOM 617 N N . SER A 1 86 ? -1.931 -9.075 4.728 1.00 92.81 86 SER A N 1
ATOM 618 C CA . SER A 1 86 ? -1.509 -7.721 4.366 1.00 92.81 86 SER A CA 1
ATOM 619 C C . SER A 1 86 ? -1.985 -6.755 5.441 1.00 92.81 86 SER A C 1
ATOM 621 O O . SER A 1 86 ? -3.152 -6.804 5.829 1.00 92.81 86 SER A O 1
ATOM 623 N N . VAL A 1 87 ? -1.089 -5.906 5.945 1.00 90.81 87 VAL A N 1
ATOM 624 C CA . VAL A 1 87 ? -1.380 -4.958 7.028 1.00 90.81 87 VAL A CA 1
ATOM 625 C C . VAL A 1 87 ? -1.130 -3.533 6.577 1.00 90.81 87 VAL A C 1
ATOM 627 O O . VAL A 1 87 ? -0.230 -3.273 5.782 1.00 90.81 87 VAL A O 1
ATOM 630 N N . ILE A 1 88 ? -1.901 -2.606 7.130 1.00 88.50 88 ILE A N 1
ATOM 631 C CA . ILE A 1 88 ? -1.602 -1.183 7.020 1.00 88.50 88 ILE A CA 1
ATOM 632 C C . ILE A 1 88 ? -0.655 -0.804 8.155 1.00 88.50 88 ILE A C 1
ATOM 634 O O . ILE A 1 88 ? -0.968 -1.027 9.328 1.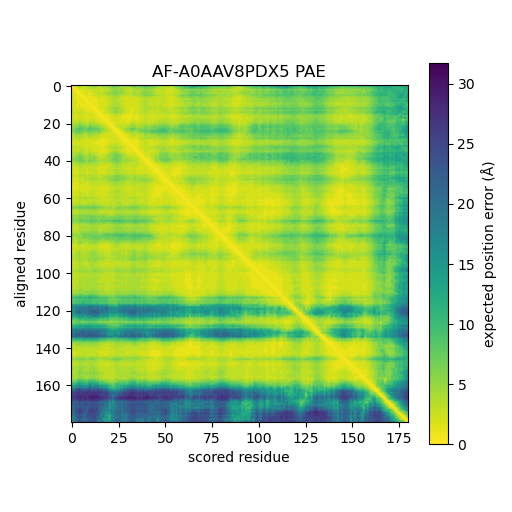00 88.50 88 ILE A O 1
ATOM 638 N N . ASP A 1 89 ? 0.469 -0.183 7.807 1.00 84.94 89 ASP A N 1
ATOM 639 C CA . ASP A 1 89 ? 1.444 0.311 8.770 1.00 84.94 89 ASP A CA 1
ATOM 640 C C . ASP A 1 89 ? 1.942 1.705 8.383 1.00 84.94 89 ASP A C 1
ATOM 642 O O . ASP A 1 89 ? 2.752 1.867 7.475 1.00 84.94 89 ASP A O 1
ATOM 646 N N . SER A 1 90 ? 1.477 2.721 9.109 1.00 82.56 90 SER A N 1
ATOM 647 C CA . SER A 1 90 ? 1.962 4.095 8.955 1.00 82.56 90 SER A CA 1
ATOM 648 C C . SER A 1 90 ? 3.346 4.324 9.578 1.00 82.56 90 SER A C 1
ATOM 650 O O . SER A 1 90 ? 3.885 5.419 9.467 1.00 82.56 90 SER A O 1
ATOM 652 N N . GLY A 1 91 ? 3.892 3.346 10.311 1.00 80.88 91 GLY A N 1
ATOM 653 C CA . GLY A 1 91 ? 5.236 3.398 10.889 1.00 80.88 91 GLY A CA 1
ATOM 654 C C . GLY A 1 91 ? 6.341 2.981 9.917 1.00 80.88 91 GLY A C 1
ATOM 655 O O . GLY A 1 91 ? 7.515 3.224 10.195 1.00 80.88 91 GLY A O 1
ATOM 656 N N . SER A 1 92 ? 5.979 2.385 8.779 1.00 77.00 92 SER A N 1
ATOM 657 C CA . SER A 1 92 ? 6.919 1.968 7.743 1.00 77.00 92 SER A CA 1
ATOM 658 C C . SER A 1 92 ? 7.011 3.007 6.629 1.00 77.00 92 SER A C 1
ATOM 660 O O . SER A 1 92 ? 6.004 3.440 6.076 1.00 77.00 92 SER A O 1
ATOM 662 N N . THR A 1 93 ? 8.237 3.368 6.243 1.00 75.06 93 THR A N 1
ATOM 663 C CA . THR A 1 93 ? 8.483 4.271 5.103 1.00 75.06 93 THR A CA 1
ATOM 664 C C . THR A 1 93 ? 8.097 3.632 3.764 1.00 75.06 93 THR A C 1
ATOM 666 O O . THR A 1 93 ? 7.716 4.331 2.828 1.00 75.06 93 THR A O 1
ATOM 669 N N . PHE A 1 94 ? 8.183 2.301 3.666 1.00 76.56 94 PHE A N 1
ATOM 670 C CA . PHE A 1 94 ? 7.959 1.541 2.436 1.00 76.56 94 PHE A CA 1
ATOM 671 C C . PHE A 1 94 ? 6.980 0.391 2.669 1.00 76.56 94 PHE A C 1
ATOM 673 O O . PHE A 1 94 ? 6.989 -0.231 3.730 1.00 76.56 94 PHE A O 1
ATOM 680 N N . THR A 1 95 ? 6.203 0.043 1.645 1.00 84.62 95 THR A N 1
ATOM 681 C CA . THR A 1 95 ? 5.450 -1.213 1.622 1.00 84.62 95 THR A CA 1
ATOM 682 C C . THR A 1 95 ? 6.426 -2.356 1.438 1.00 84.62 95 THR A C 1
ATOM 684 O O . THR A 1 95 ? 7.249 -2.364 0.520 1.00 84.62 95 THR A O 1
ATOM 687 N N . LEU A 1 96 ? 6.298 -3.347 2.305 1.00 85.00 96 LEU A N 1
ATOM 688 C CA . LEU A 1 96 ? 7.113 -4.544 2.279 1.00 85.00 96 LEU A CA 1
ATOM 689 C C . LEU A 1 96 ? 6.297 -5.680 1.672 1.00 85.00 96 LEU A C 1
ATOM 691 O O . LEU A 1 96 ? 5.198 -5.988 2.128 1.00 85.00 96 LEU A O 1
ATOM 695 N N . LEU A 1 97 ? 6.852 -6.310 0.641 1.00 87.56 97 LEU A N 1
ATOM 696 C CA . LEU A 1 97 ? 6.305 -7.515 0.031 1.00 87.56 97 LEU A CA 1
ATOM 697 C C . LEU A 1 97 ? 7.226 -8.691 0.343 1.00 87.56 97 LEU A C 1
ATOM 699 O O . LEU A 1 97 ? 8.440 -8.529 0.445 1.00 87.56 97 LEU A O 1
ATOM 703 N N . THR A 1 98 ? 6.659 -9.893 0.446 1.00 86.88 98 THR A N 1
ATOM 704 C CA . THR A 1 98 ? 7.466 -11.121 0.519 1.00 86.88 98 THR A CA 1
ATOM 705 C C . THR A 1 98 ? 8.372 -11.236 -0.708 1.00 86.88 98 THR A C 1
ATOM 707 O O . THR A 1 98 ? 7.936 -10.878 -1.807 1.00 86.88 98 THR A O 1
ATOM 710 N N . ASP A 1 99 ? 9.566 -11.814 -0.557 1.00 86.44 99 ASP A N 1
ATOM 711 C CA . ASP A 1 99 ? 10.537 -11.948 -1.653 1.00 86.44 99 ASP A CA 1
ATOM 712 C C . ASP A 1 99 ? 9.941 -12.496 -2.965 1.00 86.44 99 ASP A C 1
ATOM 714 O O . ASP A 1 99 ? 10.222 -11.915 -4.017 1.00 86.44 99 ASP A O 1
ATOM 718 N N . PRO A 1 100 ? 9.080 -13.541 -2.965 1.00 88.75 100 PRO A N 1
ATOM 719 C CA . PRO A 1 100 ? 8.492 -14.048 -4.204 1.00 88.75 100 PRO A CA 1
ATOM 720 C C . PRO A 1 100 ? 7.567 -13.036 -4.890 1.00 88.75 100 PRO A C 1
ATOM 722 O O . PRO A 1 100 ? 7.661 -12.838 -6.100 1.00 88.75 100 PRO A O 1
ATOM 725 N N . ALA A 1 101 ? 6.697 -12.364 -4.128 1.00 89.44 101 ALA A N 1
ATOM 726 C CA . ALA A 1 101 ? 5.790 -11.348 -4.667 1.00 89.44 101 ALA A CA 1
ATOM 727 C C . ALA A 1 101 ? 6.569 -10.138 -5.199 1.00 89.44 101 ALA A C 1
ATOM 729 O O . ALA A 1 101 ? 6.299 -9.645 -6.294 1.00 89.44 101 ALA A O 1
ATOM 730 N N . TYR A 1 102 ? 7.591 -9.708 -4.458 1.00 88.25 102 TYR A N 1
ATOM 731 C CA . TYR A 1 102 ? 8.452 -8.608 -4.864 1.00 88.25 102 TYR A CA 1
ATOM 732 C C . TYR A 1 102 ? 9.265 -8.935 -6.125 1.00 88.25 102 TYR A C 1
ATOM 734 O O . TYR A 1 102 ? 9.424 -8.090 -7.006 1.00 88.25 102 TYR A O 1
ATOM 742 N N . ALA A 1 103 ? 9.753 -10.171 -6.264 1.00 88.38 103 ALA A N 1
ATOM 743 C CA . ALA A 1 103 ? 10.438 -10.617 -7.474 1.00 88.38 103 ALA A CA 1
ATOM 744 C C . ALA A 1 103 ? 9.531 -10.542 -8.714 1.00 88.38 103 ALA A C 1
ATOM 746 O O . ALA A 1 103 ? 9.968 -10.035 -9.749 1.00 88.38 103 ALA A O 1
ATOM 747 N N . MET A 1 104 ? 8.269 -10.971 -8.593 1.00 92.56 104 MET A N 1
ATOM 748 C CA . MET A 1 104 ? 7.282 -10.875 -9.677 1.00 92.56 104 MET A CA 1
ATOM 749 C C . MET A 1 104 ? 6.970 -9.421 -10.034 1.00 92.56 104 MET A C 1
ATOM 751 O O . MET A 1 104 ? 6.939 -9.073 -11.213 1.00 92.56 104 MET A O 1
ATOM 755 N N . LEU A 1 105 ? 6.816 -8.558 -9.025 1.00 91.25 105 LEU A N 1
ATOM 756 C CA . LEU A 1 105 ? 6.598 -7.127 -9.225 1.00 91.25 105 LEU A CA 1
ATOM 757 C C . LEU A 1 105 ? 7.749 -6.496 -10.020 1.00 91.25 105 LEU A C 1
ATOM 759 O O . LEU A 1 105 ? 7.521 -5.851 -11.044 1.00 91.25 105 LEU A O 1
ATOM 763 N N . LYS A 1 106 ? 8.997 -6.746 -9.601 1.00 88.12 106 LYS A N 1
ATOM 764 C CA . LYS A 1 106 ? 10.195 -6.269 -10.310 1.00 88.12 106 LYS A CA 1
ATOM 765 C C . LYS A 1 106 ? 10.224 -6.732 -11.759 1.00 88.12 106 LYS A C 1
ATOM 767 O O . LYS A 1 106 ? 10.494 -5.931 -12.649 1.00 88.12 106 LYS A O 1
ATOM 772 N N . GLN A 1 107 ? 9.955 -8.013 -11.997 1.00 90.12 107 GLN A N 1
ATOM 773 C CA . GLN A 1 107 ? 9.961 -8.575 -13.342 1.00 90.1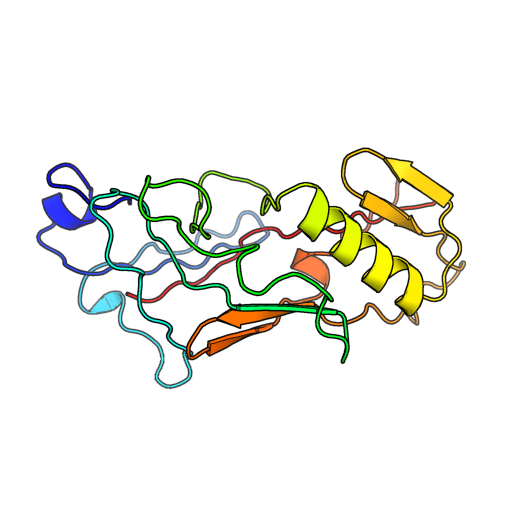2 107 GLN A CA 1
ATOM 774 C C . GLN A 1 107 ? 8.908 -7.911 -14.238 1.00 90.12 107 GLN A C 1
ATOM 776 O O . GLN A 1 107 ? 9.213 -7.581 -15.385 1.00 90.12 107 GLN A O 1
ATOM 781 N N . ALA A 1 108 ? 7.702 -7.676 -13.716 1.00 92.94 108 ALA A N 1
ATOM 782 C CA . ALA A 1 108 ? 6.629 -7.032 -14.464 1.00 92.94 108 ALA A CA 1
ATOM 783 C C . ALA A 1 108 ? 7.015 -5.610 -14.895 1.00 92.94 108 ALA A C 1
ATOM 785 O O . ALA A 1 108 ? 6.924 -5.289 -16.080 1.00 92.94 108 ALA A O 1
ATOM 786 N N . PHE A 1 109 ? 7.552 -4.797 -13.985 1.00 90.69 109 PHE A N 1
ATOM 787 C CA . PHE A 1 109 ? 8.048 -3.462 -14.328 1.00 90.69 109 PHE A CA 1
ATOM 788 C C . PHE A 1 109 ? 9.199 -3.498 -15.334 1.00 90.69 109 PHE A C 1
ATOM 790 O O . PHE A 1 109 ? 9.142 -2.792 -16.337 1.00 90.69 109 PHE A O 1
ATOM 797 N N . VAL A 1 110 ? 10.211 -4.352 -15.135 1.00 89.38 110 VAL A N 1
ATOM 798 C CA . VAL A 1 110 ? 11.332 -4.483 -16.087 1.00 89.38 110 VAL A CA 1
ATOM 799 C C . VAL A 1 110 ? 10.837 -4.837 -17.488 1.00 89.38 110 VAL A C 1
ATOM 801 O O . VAL A 1 110 ? 11.339 -4.296 -18.469 1.00 89.38 110 VAL A O 1
ATOM 804 N N . SER A 1 111 ? 9.826 -5.702 -17.591 1.00 91.94 111 SER A N 1
ATOM 805 C CA . SER A 1 111 ? 9.259 -6.100 -18.882 1.00 91.94 111 SER A CA 1
ATOM 806 C C . SER A 1 111 ? 8.457 -4.999 -19.583 1.00 91.94 111 SER A C 1
ATOM 808 O O . SER A 1 111 ? 8.351 -5.022 -20.806 1.00 91.94 111 SER A O 1
ATOM 810 N N . GLN A 1 112 ? 7.906 -4.039 -18.833 1.00 92.50 112 GLN A N 1
ATOM 811 C CA . GLN A 1 112 ? 6.988 -3.023 -19.360 1.00 92.50 112 GLN A CA 1
ATOM 812 C C . GLN A 1 112 ? 7.621 -1.635 -19.518 1.00 92.50 112 GLN A C 1
ATOM 814 O O . GLN A 1 112 ? 7.192 -0.876 -20.380 1.00 92.50 112 GLN A O 1
ATOM 819 N N . MET A 1 113 ? 8.661 -1.308 -18.744 1.00 86.69 113 MET A N 1
ATOM 820 C CA . MET A 1 113 ? 9.349 -0.010 -18.814 1.00 86.69 113 MET A CA 1
ATOM 821 C C . MET A 1 113 ? 10.069 0.219 -20.152 1.00 86.69 113 MET A C 1
ATOM 823 O O . MET A 1 113 ? 10.345 1.361 -20.498 1.00 86.69 113 MET A O 1
ATOM 827 N N . ASN A 1 114 ? 10.388 -0.845 -20.903 1.00 83.88 114 ASN A N 1
ATOM 828 C CA . ASN A 1 114 ? 11.115 -0.781 -22.180 1.00 83.88 114 ASN A CA 1
ATOM 829 C C . ASN A 1 114 ? 12.401 0.079 -22.121 1.00 83.88 114 ASN A C 1
ATOM 831 O O . ASN A 1 114 ? 12.757 0.774 -23.073 1.00 83.88 114 ASN A O 1
ATOM 835 N N . LEU A 1 115 ? 13.096 0.035 -20.981 1.00 84.19 115 LEU A N 1
ATOM 836 C CA . LEU A 1 115 ? 14.350 0.739 -20.731 1.00 84.19 115 LEU A CA 1
ATOM 837 C C . LEU A 1 115 ? 15.440 -0.252 -20.304 1.00 84.19 115 LEU A C 1
ATOM 839 O O . LEU A 1 115 ? 15.134 -1.258 -19.655 1.00 84.19 115 LEU A O 1
ATOM 843 N N . PRO A 1 116 ? 16.719 0.026 -20.611 1.00 84.31 116 PRO A N 1
ATOM 844 C CA . PRO A 1 116 ? 17.825 -0.764 -20.090 1.00 84.31 116 PRO A CA 1
ATOM 845 C C . PRO A 1 116 ? 17.877 -0.690 -18.562 1.00 84.31 116 PRO A C 1
ATOM 847 O O . PRO A 1 116 ? 17.780 0.391 -17.982 1.00 84.31 116 PRO A O 1
ATOM 850 N N . VAL A 1 117 ? 18.080 -1.834 -17.910 1.00 83.94 117 VAL A N 1
ATOM 851 C CA . VAL A 1 117 ? 18.378 -1.884 -16.474 1.00 83.94 117 VAL A CA 1
ATOM 852 C C . VAL A 1 117 ? 19.871 -1.627 -16.294 1.00 83.94 117 VAL A C 1
ATOM 854 O O . VAL A 1 117 ? 20.698 -2.409 -16.761 1.00 83.94 117 VAL A O 1
ATOM 857 N N . ALA A 1 118 ? 20.217 -0.529 -15.633 1.00 76.94 118 ALA A N 1
ATOM 858 C CA . ALA A 1 118 ? 21.595 -0.128 -15.385 1.00 76.94 118 ALA A CA 1
ATOM 859 C C . ALA A 1 118 ? 22.215 -0.885 -14.210 1.00 76.94 118 ALA A C 1
ATOM 861 O O . ALA A 1 118 ? 23.347 -1.361 -14.289 1.00 76.94 118 ALA A O 1
ATOM 862 N N . THR A 1 119 ? 21.469 -0.988 -13.109 1.00 73.12 119 THR A N 1
ATOM 863 C CA . THR A 1 119 ? 21.878 -1.693 -11.894 1.00 73.12 119 THR A CA 1
ATOM 864 C C . THR A 1 119 ? 20.667 -2.337 -11.230 1.00 73.12 119 THR A C 1
ATOM 866 O O . THR A 1 119 ? 19.519 -1.951 -11.454 1.00 73.12 119 THR A O 1
ATOM 869 N N . VAL A 1 120 ? 20.919 -3.351 -10.406 1.00 64.12 120 VAL A N 1
ATOM 870 C CA . VAL A 1 120 ? 19.906 -3.940 -9.531 1.00 64.12 120 VAL A CA 1
ATOM 871 C C . VAL A 1 120 ? 20.469 -3.905 -8.121 1.00 64.12 120 VAL A C 1
ATOM 873 O O . VAL A 1 120 ? 21.478 -4.550 -7.840 1.00 64.12 120 VAL A O 1
ATOM 876 N N . SER A 1 121 ? 19.836 -3.141 -7.241 1.00 67.06 121 SER A N 1
ATOM 877 C CA . SER A 1 121 ? 20.155 -3.098 -5.812 1.00 67.06 121 SER A CA 1
ATOM 878 C C . SER A 1 121 ? 19.021 -3.730 -5.002 1.00 67.06 121 SER A C 1
ATOM 880 O O . SER A 1 121 ? 17.994 -4.145 -5.545 1.00 67.06 121 SER A O 1
ATOM 882 N N . GLY A 1 122 ? 19.219 -3.848 -3.684 1.00 60.53 122 GLY A N 1
ATOM 883 C CA . GLY A 1 122 ? 18.256 -4.493 -2.785 1.00 60.53 122 GLY A CA 1
ATOM 884 C C . GLY A 1 122 ? 16.844 -3.905 -2.860 1.00 60.53 122 GLY A C 1
ATOM 885 O O . GLY A 1 122 ? 15.880 -4.646 -2.705 1.00 60.53 122 GLY A O 1
ATOM 886 N N . TYR A 1 123 ? 16.717 -2.613 -3.175 1.00 62.78 123 TYR A N 1
ATOM 887 C CA . TYR A 1 123 ? 15.422 -1.937 -3.225 1.00 62.78 123 TYR A CA 1
ATOM 888 C C . TYR A 1 123 ? 14.730 -1.995 -4.596 1.00 62.78 123 TYR A C 1
ATOM 890 O O . TYR A 1 123 ? 13.636 -1.457 -4.705 1.00 62.78 123 TYR A O 1
ATOM 898 N N . GLY A 1 124 ? 15.314 -2.611 -5.645 1.00 70.94 124 GLY A N 1
ATOM 899 C CA . GLY A 1 124 ? 14.689 -2.673 -6.982 1.00 70.94 124 GLY A CA 1
ATOM 900 C C . GLY A 1 124 ? 15.607 -2.451 -8.197 1.00 70.94 124 GLY A C 1
ATOM 901 O O . GLY A 1 124 ? 16.808 -2.219 -8.038 1.00 70.94 124 GLY A O 1
ATOM 902 N N . PRO A 1 125 ? 15.053 -2.584 -9.421 1.00 77.44 125 PRO A N 1
ATOM 903 C CA . PRO A 1 125 ? 15.768 -2.362 -10.675 1.00 77.44 125 PRO A CA 1
ATOM 904 C C . PRO A 1 125 ? 15.887 -0.869 -10.978 1.00 77.44 125 PRO A C 1
ATOM 906 O O . PRO A 1 125 ? 14.892 -0.159 -10.924 1.00 77.44 125 PRO A O 1
ATOM 909 N N . CYS A 1 126 ? 17.083 -0.439 -11.365 1.00 80.06 126 CYS A N 1
ATOM 910 C CA . CYS A 1 126 ? 17.401 0.932 -11.728 1.00 80.06 126 CYS A CA 1
ATOM 911 C C . CYS A 1 126 ? 17.487 1.065 -13.253 1.00 80.06 126 CYS A C 1
ATOM 913 O O . CYS A 1 126 ? 18.239 0.322 -13.891 1.00 80.06 126 CYS A O 1
ATOM 915 N N . PHE A 1 127 ? 16.726 1.986 -13.849 1.00 82.44 127 PHE A N 1
ATOM 916 C CA . PHE A 1 127 ? 16.619 2.118 -15.307 1.00 82.44 127 PHE A CA 1
ATOM 917 C C . PHE A 1 127 ? 17.489 3.261 -15.846 1.00 82.44 127 PHE A C 1
ATOM 919 O O . PHE A 1 127 ? 17.573 4.339 -15.257 1.00 82.44 127 PHE A O 1
ATOM 926 N N . SER A 1 128 ? 18.124 3.040 -16.999 1.00 79.25 128 SER A N 1
ATOM 927 C CA . SER A 1 128 ? 18.809 4.095 -17.749 1.00 79.25 128 SER A CA 1
ATOM 928 C C . SER A 1 128 ? 17.785 4.974 -18.460 1.00 79.25 128 SER A C 1
ATOM 930 O O . SER A 1 128 ? 17.063 4.499 -19.337 1.00 79.25 128 SER A O 1
ATOM 932 N N . LEU A 1 129 ? 17.742 6.257 -18.104 1.00 76.50 129 LEU A N 1
ATOM 933 C CA . LEU A 1 129 ? 16.863 7.227 -18.752 1.00 76.50 129 LEU A CA 1
ATOM 934 C C . LEU A 1 129 ? 17.507 7.822 -20.017 1.00 76.50 129 LEU A C 1
ATOM 936 O O . LEU A 1 129 ? 18.728 7.997 -20.066 1.00 76.50 129 LEU A O 1
ATOM 940 N N . PRO A 1 130 ? 16.702 8.169 -21.039 1.00 76.38 130 PRO A N 1
ATOM 941 C CA . PRO A 1 130 ? 17.164 8.993 -22.150 1.00 76.38 130 PRO A CA 1
ATOM 942 C C . PRO A 1 130 ? 17.462 10.429 -21.686 1.00 76.38 130 PRO A C 1
ATOM 944 O O . PRO A 1 130 ? 17.005 10.866 -20.632 1.00 76.38 130 PRO A O 1
ATOM 947 N N . LEU A 1 131 ? 18.202 11.183 -22.508 1.00 71.69 131 LEU A N 1
ATOM 948 C CA . LEU A 1 131 ? 18.571 12.581 -22.227 1.00 71.69 131 LEU A CA 1
ATOM 949 C C . LEU A 1 131 ? 17.357 13.512 -22.049 1.00 71.69 131 LEU A C 1
ATOM 951 O O . LEU A 1 131 ? 17.465 14.513 -21.349 1.00 71.69 131 LEU A O 1
ATOM 955 N N . ASP A 1 132 ? 16.224 13.173 -22.667 1.00 71.88 132 ASP A N 1
ATOM 956 C CA . ASP A 1 132 ? 14.932 13.827 -22.458 1.00 71.88 132 ASP A CA 1
ATOM 957 C C . ASP A 1 132 ? 13.940 12.821 -21.841 1.00 71.88 132 ASP A C 1
ATOM 959 O O . ASP A 1 132 ? 13.308 12.042 -22.563 1.00 71.88 132 ASP A O 1
ATOM 963 N N . PRO A 1 133 ? 13.835 12.766 -20.503 1.00 66.31 133 PRO A N 1
ATOM 964 C CA . PRO A 1 133 ? 13.013 11.780 -19.811 1.00 66.31 133 PRO A CA 1
ATOM 965 C C . PRO A 1 133 ? 11.516 12.122 -19.813 1.00 66.31 133 PRO A C 1
ATOM 967 O O . PRO A 1 133 ? 10.722 11.296 -19.367 1.00 66.31 133 PRO A O 1
ATOM 970 N N . GLY A 1 134 ? 11.104 13.293 -20.325 1.00 65.50 134 GLY A N 1
ATOM 971 C CA . GLY A 1 134 ? 9.712 13.764 -20.290 1.00 65.50 134 GLY A CA 1
ATOM 972 C C . GLY A 1 134 ? 8.698 12.869 -21.020 1.00 65.50 134 GLY A C 1
ATOM 973 O O . GLY A 1 134 ? 7.495 13.067 -20.872 1.00 65.50 134 GLY A O 1
ATOM 974 N N . GLY A 1 135 ? 9.168 11.880 -21.789 1.00 69.88 135 GLY A N 1
ATOM 975 C CA . GLY A 1 135 ? 8.348 10.894 -22.498 1.00 69.88 135 GLY A CA 1
ATOM 976 C C . GLY A 1 135 ? 8.386 9.469 -21.933 1.00 69.88 135 GLY A C 1
ATOM 977 O O . GLY A 1 135 ? 7.849 8.566 -22.575 1.00 69.88 135 GLY A O 1
ATOM 978 N N . VAL A 1 136 ? 9.032 9.220 -20.787 1.00 78.62 136 VAL A N 1
ATOM 979 C CA . VAL A 1 136 ? 9.076 7.870 -20.199 1.00 78.62 136 VAL A CA 1
ATOM 980 C C . VAL A 1 136 ? 7.730 7.536 -19.558 1.00 78.62 136 VAL A C 1
ATOM 982 O O . VAL A 1 136 ? 7.338 8.126 -18.555 1.00 78.62 136 VAL A O 1
ATOM 985 N N . ALA A 1 137 ? 7.024 6.566 -20.140 1.00 85.50 137 ALA A N 1
ATOM 986 C CA . ALA A 1 137 ? 5.777 6.051 -19.595 1.00 85.50 137 ALA A CA 1
ATOM 987 C C . ALA A 1 137 ? 6.063 5.034 -18.481 1.00 85.50 137 ALA A C 1
ATOM 989 O O . ALA A 1 137 ? 6.634 3.972 -18.731 1.00 85.50 137 ALA A O 1
ATOM 990 N N . VAL A 1 138 ? 5.642 5.358 -17.260 1.00 87.75 138 VAL A N 1
ATOM 991 C CA . VAL A 1 138 ? 5.710 4.450 -16.111 1.00 87.75 138 VAL A CA 1
ATOM 992 C C . VAL A 1 138 ? 4.436 3.595 -16.093 1.00 87.75 138 VAL A C 1
ATOM 994 O O . VAL A 1 138 ? 3.341 4.164 -16.101 1.00 87.75 138 VAL A O 1
ATOM 997 N N . PRO A 1 139 ? 4.530 2.252 -16.096 1.00 92.56 139 PRO A N 1
ATOM 998 C CA . PRO A 1 139 ? 3.367 1.379 -15.978 1.00 92.56 139 PRO A CA 1
ATOM 999 C C . PRO A 1 139 ? 2.601 1.655 -14.686 1.00 92.56 139 PRO A C 1
ATOM 1001 O O . PRO A 1 139 ? 3.221 1.767 -13.632 1.00 92.56 139 PRO A O 1
ATOM 1004 N N . SER A 1 140 ? 1.269 1.709 -14.760 1.00 95.12 140 SER A N 1
ATOM 1005 C CA . SER A 1 140 ? 0.415 1.881 -13.582 1.00 95.12 140 SER A CA 1
ATOM 1006 C C . SER A 1 140 ? 0.616 0.748 -12.575 1.00 95.12 140 SER A C 1
ATOM 1008 O O . SER A 1 140 ? 0.898 -0.386 -12.958 1.00 95.12 140 SER A O 1
ATOM 1010 N N . LEU A 1 141 ? 0.424 1.038 -11.291 1.00 94.25 141 LEU A N 1
ATOM 1011 C CA . LEU A 1 141 ? 0.429 0.050 -10.218 1.00 94.25 141 LEU A CA 1
ATOM 1012 C C . LEU A 1 141 ? -0.934 0.067 -9.534 1.00 94.25 141 LEU A C 1
ATOM 1014 O O . LEU A 1 141 ? -1.390 1.137 -9.131 1.00 94.25 141 LEU A O 1
ATOM 1018 N N . ALA A 1 142 ? -1.538 -1.107 -9.372 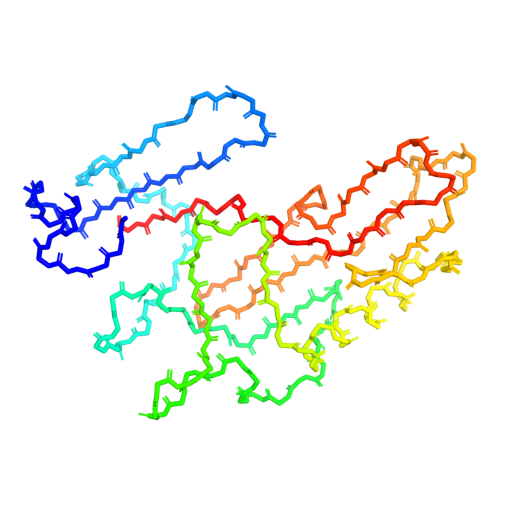1.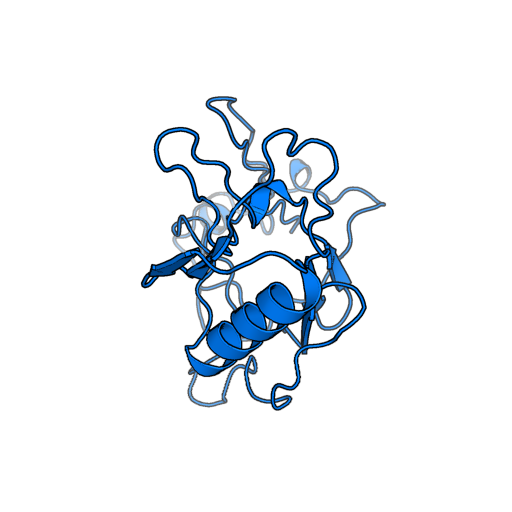00 95.75 142 ALA A N 1
ATOM 1019 C CA . ALA A 1 142 ? -2.806 -1.258 -8.669 1.00 95.75 142 ALA A CA 1
ATOM 1020 C C . ALA A 1 142 ? -2.759 -2.419 -7.674 1.00 95.75 142 ALA A C 1
ATOM 1022 O O . ALA A 1 142 ? -2.233 -3.495 -7.977 1.00 95.75 142 ALA A O 1
ATOM 1023 N N . PHE A 1 143 ? -3.315 -2.202 -6.484 1.00 95.12 143 PHE A N 1
ATOM 1024 C CA . PHE A 1 143 ? -3.569 -3.244 -5.492 1.00 95.12 143 PHE A CA 1
ATOM 1025 C C . PHE A 1 143 ? -5.052 -3.597 -5.515 1.00 95.12 143 PHE A C 1
ATOM 1027 O O . PHE A 1 143 ? -5.902 -2.720 -5.392 1.00 95.12 143 PHE A O 1
ATOM 1034 N N . HIS A 1 144 ? -5.346 -4.886 -5.648 1.00 96.06 144 HIS A N 1
ATOM 1035 C CA . HIS A 1 144 ? -6.705 -5.406 -5.721 1.00 96.06 144 HIS A CA 1
ATOM 1036 C C . HIS A 1 144 ? -7.094 -5.979 -4.368 1.00 96.06 144 HIS A C 1
ATOM 1038 O O . HIS A 1 144 ? -6.546 -7.000 -3.953 1.00 96.06 144 HIS A O 1
ATOM 1044 N N . PHE A 1 145 ? -8.022 -5.338 -3.673 1.00 94.94 145 PHE A N 1
ATOM 1045 C CA . PHE A 1 145 ? -8.617 -5.845 -2.441 1.00 94.94 145 PHE A CA 1
ATOM 1046 C C . PHE A 1 145 ? -9.959 -6.531 -2.732 1.00 94.94 145 PHE A C 1
ATOM 1048 O O . PHE A 1 145 ? -10.466 -6.486 -3.848 1.00 94.94 145 PHE A O 1
ATOM 1055 N N . ASP A 1 146 ? -10.547 -7.178 -1.725 1.00 91.69 146 ASP A N 1
ATOM 1056 C CA . ASP A 1 146 ? -11.790 -7.964 -1.855 1.00 91.69 146 ASP A CA 1
ATOM 1057 C C . ASP A 1 146 ? -12.955 -7.214 -2.536 1.00 91.69 146 ASP A C 1
ATOM 1059 O O . ASP A 1 146 ? -13.717 -7.806 -3.298 1.00 91.69 146 ASP A O 1
ATOM 1063 N N . SER A 1 147 ? -13.080 -5.905 -2.298 1.00 93.12 147 SER A N 1
ATOM 1064 C CA . SER A 1 147 ? -14.161 -5.072 -2.851 1.00 93.12 147 SER A CA 1
ATOM 1065 C C . SER A 1 147 ? -13.710 -3.689 -3.326 1.00 93.12 147 SER A C 1
ATOM 1067 O O . SER A 1 147 ? -14.542 -2.800 -3.510 1.00 93.12 147 SER A O 1
ATOM 1069 N N . ALA A 1 148 ? -12.404 -3.478 -3.478 1.00 94.12 148 ALA A N 1
ATOM 1070 C CA . ALA A 1 148 ? -11.845 -2.190 -3.861 1.00 94.12 148 ALA A CA 1
ATOM 1071 C C . ALA A 1 148 ? -10.516 -2.366 -4.588 1.00 94.12 148 ALA A C 1
ATOM 1073 O O . ALA A 1 148 ? -9.677 -3.152 -4.159 1.00 94.12 148 ALA A O 1
ATOM 1074 N N . ASP A 1 149 ? -10.307 -1.558 -5.618 1.00 94.31 149 ASP A N 1
ATOM 1075 C CA . ASP A 1 149 ? -9.006 -1.399 -6.252 1.00 94.31 149 ASP A CA 1
ATOM 1076 C C . ASP A 1 149 ? -8.375 -0.094 -5.780 1.00 94.31 149 ASP A C 1
ATOM 1078 O O . ASP A 1 149 ? -9.060 0.911 -5.569 1.00 94.31 149 ASP A O 1
ATOM 1082 N N . MET A 1 150 ? -7.061 -0.121 -5.594 1.00 92.19 150 MET A N 1
ATOM 1083 C CA . MET A 1 150 ? -6.278 1.049 -5.241 1.00 92.19 150 MET A CA 1
ATOM 1084 C C . MET A 1 150 ? -5.179 1.260 -6.271 1.00 92.19 150 MET A C 1
ATOM 1086 O O . MET A 1 150 ? -4.182 0.538 -6.279 1.00 92.19 150 MET A O 1
ATOM 1090 N N . ASP A 1 151 ? -5.359 2.281 -7.099 1.00 92.50 151 ASP A N 1
ATOM 1091 C CA . ASP A 1 151 ? -4.326 2.783 -7.993 1.00 92.50 151 ASP A CA 1
ATOM 1092 C C . ASP A 1 151 ? -3.367 3.708 -7.246 1.00 92.50 151 ASP A C 1
ATOM 1094 O O . ASP A 1 151 ? -3.765 4.512 -6.396 1.00 92.50 151 ASP A O 1
ATOM 1098 N N . PHE A 1 152 ? -2.090 3.621 -7.602 1.00 88.94 152 PHE A N 1
ATOM 1099 C CA . PHE A 1 152 ? -1.061 4.494 -7.060 1.00 88.94 152 PHE A CA 1
ATOM 1100 C C . PHE A 1 152 ? -0.626 5.515 -8.118 1.00 88.94 152 PHE A C 1
ATOM 1102 O O . PHE A 1 152 ? -0.384 5.143 -9.271 1.00 88.94 152 PHE A O 1
ATOM 1109 N N . PRO A 1 153 ? -0.467 6.794 -7.743 1.00 87.88 153 PRO A N 1
ATOM 1110 C CA . PRO A 1 153 ? 0.302 7.747 -8.531 1.00 87.88 153 PRO A CA 1
ATOM 1111 C C . PRO A 1 153 ? 1.740 7.254 -8.729 1.00 87.88 153 PRO A C 1
ATOM 1113 O O . PRO A 1 153 ? 2.299 6.597 -7.846 1.00 87.88 153 PRO A O 1
ATOM 1116 N N . ALA A 1 154 ? 2.341 7.551 -9.883 1.00 85.81 154 ALA A N 1
ATOM 1117 C CA . ALA A 1 154 ? 3.673 7.055 -10.238 1.00 85.81 154 ALA A CA 1
ATOM 1118 C C . ALA A 1 154 ? 4.732 7.469 -9.210 1.00 85.81 154 ALA A C 1
ATOM 1120 O O . ALA A 1 154 ? 5.572 6.663 -8.829 1.00 85.81 154 ALA A O 1
ATOM 1121 N N . GLU A 1 155 ? 4.636 8.684 -8.686 1.00 81.62 155 GLU A N 1
ATOM 1122 C CA . GLU A 1 155 ? 5.498 9.239 -7.645 1.00 81.62 155 GLU A CA 1
ATOM 1123 C C . GLU A 1 155 ? 5.514 8.429 -6.336 1.00 81.62 155 GLU A C 1
ATOM 1125 O O . GLU A 1 155 ? 6.489 8.498 -5.589 1.00 81.62 155 GLU A O 1
ATOM 1130 N N . ASN A 1 156 ? 4.485 7.616 -6.063 1.00 81.56 156 ASN A N 1
ATOM 1131 C CA . ASN A 1 156 ? 4.439 6.784 -4.857 1.00 81.56 156 ASN A CA 1
ATOM 1132 C C . ASN A 1 156 ? 5.289 5.516 -4.982 1.00 81.56 156 ASN A C 1
ATOM 1134 O O . ASN A 1 156 ? 5.665 4.933 -3.960 1.00 81.56 156 ASN A O 1
ATOM 1138 N N . TYR A 1 157 ? 5.569 5.067 -6.210 1.00 81.75 157 TYR A N 1
ATOM 1139 C CA . TYR A 1 157 ? 6.326 3.839 -6.455 1.00 81.75 157 TYR A CA 1
ATOM 1140 C C . TYR A 1 157 ? 7.508 3.967 -7.402 1.00 81.75 157 TYR A C 1
ATOM 1142 O O . TYR A 1 157 ? 8.265 3.020 -7.596 1.00 81.75 157 TYR A O 1
ATOM 1150 N N . PHE A 1 158 ? 7.707 5.150 -7.948 1.00 79.19 158 PHE A N 1
ATOM 1151 C CA . PHE A 1 158 ? 8.797 5.511 -8.821 1.00 79.19 158 PHE A CA 1
ATOM 1152 C C . PHE A 1 158 ? 9.415 6.771 -8.163 1.00 79.19 158 PHE A C 1
ATOM 1154 O O . PHE A 1 158 ? 8.728 7.781 -8.035 1.00 79.19 158 PHE A O 1
ATOM 1161 N N . LEU A 1 159 ? 10.701 6.737 -7.745 1.00 74.12 159 LEU A N 1
ATOM 1162 C CA . LEU A 1 159 ? 11.495 7.934 -7.355 1.00 74.12 159 LEU A CA 1
ATOM 1163 C C . LEU A 1 159 ? 12.671 8.325 -8.289 1.00 74.12 159 LEU A C 1
ATOM 1165 O O . LEU A 1 159 ? 13.570 7.506 -8.520 1.00 74.12 159 LEU A O 1
ATOM 1169 N N . VAL A 1 160 ? 12.692 9.584 -8.775 1.00 70.19 160 VAL A N 1
ATOM 1170 C CA . VAL A 1 160 ? 13.828 10.152 -9.534 1.00 70.19 160 VAL A CA 1
ATOM 1171 C C . VAL A 1 160 ? 14.890 10.479 -8.514 1.00 70.19 160 VAL A C 1
ATOM 1173 O O . VAL A 1 160 ? 14.610 11.187 -7.550 1.00 70.19 160 VAL A O 1
ATOM 1176 N N . ASP A 1 161 ? 16.125 10.089 -8.774 1.00 65.25 161 ASP A N 1
ATOM 1177 C CA . ASP A 1 161 ? 17.261 10.725 -8.122 1.00 65.25 161 ASP A CA 1
ATOM 1178 C C . ASP A 1 161 ? 18.200 11.299 -9.224 1.00 65.25 161 ASP A C 1
ATOM 1180 O O . ASP A 1 161 ? 18.539 10.633 -10.207 1.00 65.25 161 ASP A O 1
ATOM 1184 N N . PRO A 1 162 ? 18.524 12.598 -9.166 1.00 60.47 162 PRO A N 1
ATOM 1185 C CA . PRO A 1 162 ? 19.325 13.267 -10.187 1.00 60.47 162 PRO A CA 1
ATOM 1186 C C . PRO A 1 162 ? 20.842 13.077 -10.001 1.00 60.47 162 PRO A C 1
ATOM 1188 O O . PRO A 1 162 ? 21.613 13.501 -10.859 1.00 60.47 162 PRO A O 1
ATOM 1191 N N . SER A 1 163 ? 21.293 12.490 -8.886 1.00 58.47 163 SER A N 1
ATOM 1192 C CA . SER A 1 163 ? 22.715 12.353 -8.523 1.00 58.47 163 SER A CA 1
ATOM 1193 C C . SER A 1 163 ? 23.383 11.102 -9.102 1.00 58.47 163 SER A C 1
ATOM 1195 O O . SER A 1 163 ? 24.593 11.079 -9.341 1.00 58.47 163 SER A O 1
ATOM 1197 N N . VAL A 1 164 ? 22.589 10.075 -9.389 1.00 55.62 164 VAL A N 1
ATOM 1198 C CA . VAL A 1 164 ? 22.991 8.863 -10.097 1.00 55.62 164 VAL A CA 1
ATOM 1199 C C . VAL A 1 164 ? 22.379 8.936 -11.495 1.00 55.62 164 VAL A C 1
ATOM 1201 O O . VAL A 1 164 ? 21.178 9.108 -11.645 1.00 55.62 164 VAL A O 1
ATOM 1204 N N . HIS A 1 165 ? 23.187 8.786 -12.551 1.00 52.09 165 HIS A N 1
ATOM 1205 C CA . HIS A 1 165 ? 22.734 8.784 -13.960 1.00 52.09 165 HIS A CA 1
ATOM 1206 C C . HIS A 1 165 ? 21.778 7.619 -14.313 1.00 52.09 165 HIS A C 1
ATOM 1208 O O . HIS A 1 165 ? 21.525 7.333 -15.483 1.00 52.09 165 HIS A O 1
ATOM 1214 N N . CYS A 1 166 ? 21.281 6.910 -13.306 1.00 52.06 166 CYS A N 1
ATOM 1215 C CA . CYS A 1 166 ? 20.264 5.882 -13.354 1.00 52.06 166 CYS A CA 1
ATOM 1216 C C . CYS A 1 166 ? 19.518 5.989 -12.034 1.00 52.06 166 CYS A C 1
ATOM 1218 O O . CYS A 1 166 ? 20.172 5.932 -10.991 1.00 52.06 166 CYS A O 1
ATOM 1220 N N . THR A 1 167 ? 18.195 6.100 -12.053 1.00 47.31 167 THR A N 1
ATOM 1221 C CA . THR A 1 167 ? 17.433 6.078 -10.804 1.00 47.31 167 THR A CA 1
ATOM 1222 C C . THR A 1 167 ? 16.226 5.189 -10.878 1.00 47.31 167 THR A C 1
ATOM 1224 O O . TH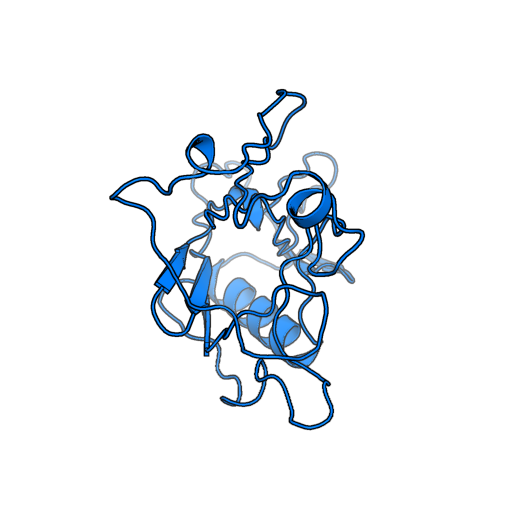R A 1 167 ? 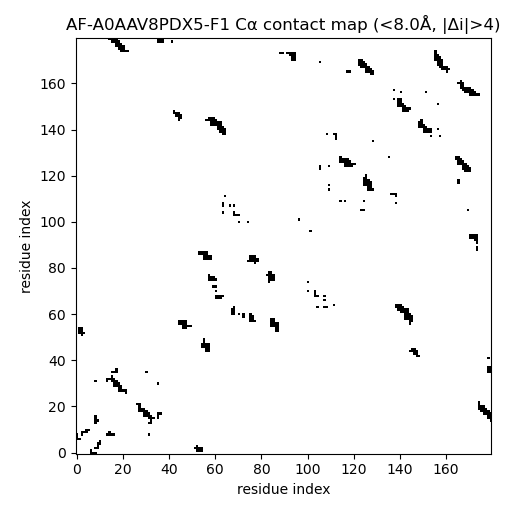16.069 4.437 -11.835 1.00 47.31 167 THR A O 1
ATOM 1227 N N . TRP A 1 168 ? 15.417 5.241 -9.833 1.00 55.31 168 TRP A N 1
ATOM 1228 C CA . TRP A 1 168 ? 14.192 4.496 -9.644 1.00 55.31 168 TRP A CA 1
ATOM 1229 C C . TRP A 1 168 ? 14.404 3.111 -9.058 1.00 55.31 168 TRP A C 1
ATOM 1231 O O . TRP A 1 168 ? 15.078 2.243 -9.594 1.00 55.31 168 TRP A O 1
ATOM 1241 N N . TYR A 1 169 ? 13.777 2.938 -7.909 1.00 51.25 169 TYR A N 1
ATOM 1242 C CA . TYR A 1 169 ? 13.416 1.658 -7.357 1.00 51.25 169 TYR A CA 1
ATOM 1243 C C . TYR A 1 169 ? 11.893 1.572 -7.410 1.00 51.25 169 TYR A C 1
ATOM 1245 O O . TYR A 1 169 ? 11.230 2.611 -7.382 1.00 51.25 169 TYR A O 1
ATOM 1253 N N . ILE A 1 170 ? 11.337 0.361 -7.452 1.00 50.50 170 ILE A N 1
ATOM 1254 C CA . ILE A 1 170 ? 9.906 0.184 -7.188 1.00 50.50 170 ILE A CA 1
ATOM 1255 C C . ILE A 1 170 ? 9.736 0.338 -5.683 1.00 50.50 170 ILE A C 1
ATOM 1257 O O . ILE A 1 170 ? 9.905 -0.618 -4.923 1.00 50.50 170 ILE A O 1
ATOM 1261 N N . PHE A 1 171 ? 9.506 1.573 -5.267 1.00 54.47 171 PHE A N 1
ATOM 1262 C CA . PHE A 1 171 ? 9.076 1.889 -3.917 1.00 54.47 171 PHE A CA 1
ATOM 1263 C C . PHE A 1 171 ? 7.577 1.646 -3.840 1.00 54.47 171 PHE A C 1
ATOM 1265 O O . PHE A 1 171 ? 6.927 1.503 -4.854 1.00 54.47 171 PHE A O 1
ATOM 1272 N N . ILE A 1 172 ? 6.985 1.551 -2.669 1.00 52.66 172 ILE A N 1
ATOM 1273 C CA . ILE A 1 172 ? 5.542 1.766 -2.558 1.00 52.66 172 ILE A CA 1
ATOM 1274 C C . ILE A 1 172 ? 5.417 2.506 -1.238 1.00 52.66 172 ILE A C 1
ATOM 1276 O O . ILE A 1 172 ? 5.348 1.885 -0.179 1.00 52.66 172 ILE A O 1
ATOM 1280 N N . ALA A 1 173 ? 5.562 3.825 -1.271 1.00 43.16 173 ALA A N 1
ATOM 1281 C CA . ALA A 1 173 ? 5.414 4.653 -0.083 1.00 43.16 173 ALA A CA 1
ATOM 1282 C C . ALA A 1 173 ? 3.924 4.728 0.279 1.00 43.16 173 ALA A C 1
ATOM 1284 O O . ALA A 1 173 ? 3.081 5.020 -0.573 1.00 43.16 173 ALA A O 1
ATOM 1285 N N . LEU A 1 174 ? 3.583 4.437 1.536 1.00 46.81 174 LEU A N 1
ATOM 1286 C CA . LEU A 1 174 ? 2.199 4.504 1.999 1.00 46.81 174 LEU A CA 1
ATOM 1287 C C . LEU A 1 174 ? 1.812 5.953 2.311 1.00 46.81 174 LEU A C 1
ATOM 1289 O O . LEU A 1 174 ? 1.829 6.387 3.458 1.00 46.81 174 LEU A O 1
ATOM 1293 N N . GLY A 1 175 ? 1.387 6.684 1.285 1.00 35.94 175 GLY A N 1
ATOM 1294 C CA . GLY A 1 175 ? 0.475 7.817 1.432 1.00 35.94 175 GLY A CA 1
ATOM 1295 C C . GLY A 1 175 ? -0.969 7.320 1.419 1.00 35.94 175 GLY A C 1
ATOM 1296 O O . GLY A 1 175 ? -1.713 7.611 0.490 1.00 35.94 175 GLY A O 1
ATOM 1297 N N . LEU A 1 176 ? -1.357 6.473 2.373 1.00 36.41 176 LEU A N 1
ATOM 1298 C CA . LEU A 1 176 ? -2.720 5.943 2.419 1.00 36.41 176 LEU A CA 1
ATOM 1299 C C . LEU A 1 176 ? -3.630 6.920 3.159 1.00 36.41 176 LEU A C 1
ATOM 1301 O O . LEU A 1 176 ? -3.407 7.192 4.333 1.00 36.41 176 LEU A O 1
ATOM 1305 N N . ALA A 1 177 ? -4.677 7.410 2.496 1.00 29.91 177 ALA A N 1
ATOM 1306 C CA . ALA A 1 177 ? -5.847 7.910 3.197 1.00 29.91 177 ALA A CA 1
ATOM 1307 C C . ALA A 1 177 ? -6.786 6.730 3.445 1.00 29.91 177 ALA A C 1
ATOM 1309 O O . ALA A 1 177 ? -7.319 6.152 2.500 1.00 29.91 177 ALA A O 1
ATOM 1310 N N . ILE A 1 178 ? -6.951 6.341 4.708 1.00 35.62 178 ILE A N 1
ATOM 1311 C CA . ILE A 1 178 ? -7.929 5.325 5.101 1.00 35.62 178 ILE A CA 1
ATOM 1312 C C . ILE A 1 178 ? -9.020 6.029 5.876 1.00 35.62 178 ILE A C 1
ATOM 1314 O O . ILE A 1 178 ? -8.743 6.745 6.838 1.00 35.62 178 ILE A O 1
ATOM 1318 N N . PHE A 1 179 ? -10.244 5.831 5.414 1.00 30.78 179 PHE A N 1
ATOM 1319 C CA . PHE A 1 179 ? -11.446 6.256 6.098 1.00 30.78 179 PHE A CA 1
ATOM 1320 C C . PHE A 1 179 ? -12.002 5.038 6.843 1.00 30.78 179 PHE A C 1
ATOM 1322 O O . PHE A 1 179 ? -12.302 4.025 6.209 1.00 30.78 179 PHE A O 1
ATOM 1329 N N . ASP A 1 180 ? -12.088 5.133 8.167 1.00 35.41 180 ASP A N 1
ATOM 1330 C CA . ASP A 1 180 ? -12.869 4.238 9.038 1.00 35.41 180 ASP A CA 1
ATOM 1331 C C . ASP A 1 180 ? -14.142 4.989 9.479 1.00 35.41 180 ASP A C 1
ATOM 1333 O O . ASP A 1 180 ? -14.065 6.229 9.632 1.00 35.41 180 ASP A O 1
#

pLDDT: mean 83.19, std 14.94, range [29.91, 97.44]